Protein AF-A0A401GM51-F1 (afdb_monomer)

Mean predicted aligned error: 14.91 Å

Secondary structure (DSSP, 8-state):
-----GGGS-TT----HHHHHHHHHHHHHHHHHHHHHHHHHHHHHHHHHHHHHHH--SHHHHHHHHHHHHHHHHHHHHHHHHHHHHHHHHHHHHHHH-S----TT-----GGG-S-TTPPPTT--TTT-PPPHHHHS--SS---HHHHHHHHHHHHHHHHHHHHHHHHHHHHHHHHHHHHHHHHHHHHHHHHHHHGGGTS--SSHHHHHHHHHHHHHHHHHHHHHHHHHHHHHTTHHHHHHHHTT----TTS------PPPPP-------------PPPPP-

Structure (mmCIF, N/CA/C/O backbone):
data_AF-A0A401GM51-F1
#
_entry.id   AF-A0A401GM51-F1
#
loop_
_atom_site.group_PDB
_atom_site.id
_atom_site.type_symbol
_atom_site.label_atom_id
_atom_site.label_alt_id
_atom_site.label_comp_id
_atom_site.label_asym_id
_atom_site.label_entity_id
_atom_site.label_seq_id
_atom_site.pdbx_PDB_ins_code
_atom_site.Cartn_x
_atom_site.Cartn_y
_atom_site.Cartn_z
_atom_site.occupancy
_atom_site.B_iso_or_equiv
_atom_site.auth_seq_id
_atom_site.auth_comp_id
_atom_site.auth_asym_id
_atom_site.auth_atom_id
_atom_site.pdbx_PDB_model_num
ATOM 1 N N . MET A 1 1 ? 29.967 -12.105 -36.664 1.00 49.97 1 MET A N 1
ATOM 2 C CA . MET A 1 1 ? 30.351 -10.700 -36.913 1.00 49.97 1 MET A CA 1
ATOM 3 C C . MET A 1 1 ? 29.453 -9.847 -36.032 1.00 49.97 1 MET A C 1
ATOM 5 O O . MET A 1 1 ? 28.243 -9.988 -36.149 1.00 49.97 1 MET A O 1
ATOM 9 N N . VAL A 1 2 ? 30.010 -9.109 -35.068 1.00 64.62 2 VAL A N 1
ATOM 10 C CA . VAL A 1 2 ? 29.215 -8.284 -34.140 1.00 64.62 2 VAL A CA 1
ATOM 11 C C . VAL A 1 2 ? 28.816 -7.007 -34.878 1.00 64.62 2 VAL A C 1
ATOM 13 O O . VAL A 1 2 ? 29.677 -6.323 -35.426 1.00 64.62 2 VAL A O 1
ATOM 16 N N . LEU A 1 3 ? 27.513 -6.745 -34.963 1.00 72.75 3 LEU A N 1
ATOM 17 C CA . LEU A 1 3 ? 26.964 -5.511 -35.521 1.00 72.75 3 LEU A CA 1
ATOM 18 C C . LEU A 1 3 ? 26.940 -4.471 -34.406 1.00 72.75 3 LEU A C 1
ATOM 20 O O . LEU A 1 3 ? 26.150 -4.604 -33.478 1.00 72.75 3 LEU A O 1
ATOM 24 N N . TYR A 1 4 ? 27.812 -3.471 -34.505 1.00 73.94 4 TYR A N 1
ATOM 25 C CA . TYR A 1 4 ? 27.846 -2.365 -33.557 1.00 73.94 4 TYR A CA 1
ATOM 26 C C . TYR A 1 4 ? 26.775 -1.341 -33.917 1.00 73.94 4 T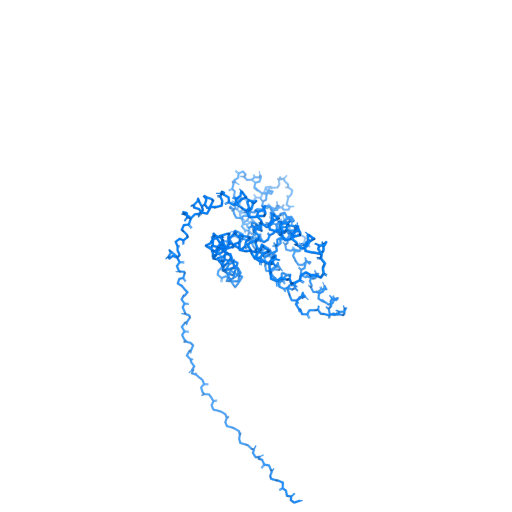YR A C 1
ATOM 28 O O . TYR A 1 4 ? 26.728 -0.840 -35.044 1.00 73.94 4 TYR A O 1
ATOM 36 N N . LEU A 1 5 ? 25.920 -1.034 -32.948 1.00 76.06 5 LEU A N 1
ATOM 37 C CA . LEU A 1 5 ? 25.058 0.144 -33.005 1.00 76.06 5 LEU A CA 1
ATOM 38 C C . LEU A 1 5 ? 25.890 1.387 -32.671 1.00 76.06 5 LEU A C 1
ATOM 40 O O . LEU A 1 5 ? 26.898 1.257 -31.971 1.00 76.06 5 LEU A O 1
ATOM 44 N N . PRO A 1 6 ? 25.508 2.590 -33.136 1.00 72.94 6 PRO A N 1
ATOM 45 C CA . PRO A 1 6 ? 26.312 3.763 -32.849 1.00 72.94 6 PRO A CA 1
ATOM 46 C C . PRO A 1 6 ? 26.548 3.960 -31.344 1.00 72.94 6 PRO A C 1
ATOM 48 O O . PRO A 1 6 ? 27.639 4.388 -30.980 1.00 72.94 6 PRO A O 1
ATOM 51 N N . SER A 1 7 ? 25.595 3.620 -30.456 1.00 72.62 7 SER A N 1
ATOM 52 C CA . SER A 1 7 ? 25.764 3.737 -28.990 1.00 72.62 7 SER A CA 1
ATOM 53 C C . SER A 1 7 ? 26.885 2.875 -28.409 1.00 72.62 7 SER A C 1
ATOM 55 O O . SER A 1 7 ? 27.274 3.047 -27.260 1.00 72.62 7 SER A O 1
ATOM 57 N N . GLU A 1 8 ? 27.330 1.874 -29.162 1.00 77.88 8 GLU A N 1
ATOM 58 C CA . GLU A 1 8 ? 28.373 0.927 -28.769 1.00 77.88 8 GLU A CA 1
ATOM 59 C C . GLU A 1 8 ? 29.742 1.328 -29.339 1.00 77.88 8 GLU A C 1
ATOM 61 O O . GLU A 1 8 ? 30.737 0.642 -29.097 1.00 77.88 8 GLU A O 1
ATOM 66 N N . LEU A 1 9 ? 29.805 2.433 -30.092 1.00 75.12 9 LEU A N 1
ATOM 67 C CA . LEU A 1 9 ? 31.051 2.977 -30.610 1.00 75.12 9 LEU A CA 1
ATOM 68 C C . LEU A 1 9 ? 31.785 3.797 -29.531 1.00 75.12 9 LEU A C 1
ATOM 70 O O . LEU A 1 9 ? 31.149 4.475 -28.721 1.00 75.12 9 LEU A O 1
ATOM 74 N N . PRO A 1 10 ? 33.130 3.786 -29.521 1.00 72.69 10 PRO A N 1
ATOM 75 C CA . PRO A 1 10 ? 33.917 4.612 -28.612 1.00 72.69 10 PRO A CA 1
ATOM 76 C C . PRO A 1 10 ? 33.647 6.110 -28.808 1.00 72.69 10 PRO A C 1
ATOM 78 O O . PRO A 1 10 ? 33.543 6.592 -29.938 1.00 72.69 10 PRO A O 1
ATOM 81 N N . SER A 1 11 ? 33.616 6.863 -27.706 1.00 62.69 11 SER A N 1
ATOM 82 C CA . SER A 1 11 ? 33.448 8.320 -27.694 1.00 62.69 11 SER A CA 1
ATOM 83 C C . SER A 1 11 ? 34.520 9.000 -28.559 1.00 62.69 11 SER A C 1
ATOM 85 O O . SER A 1 11 ? 35.672 9.115 -28.147 1.00 62.69 11 SER A O 1
ATOM 87 N N . GLY A 1 12 ? 34.161 9.422 -29.774 1.00 63.31 12 GLY A N 1
ATOM 88 C CA . GLY A 1 12 ? 35.085 10.067 -30.718 1.00 63.31 12 GLY A CA 1
ATOM 89 C C . GLY A 1 12 ? 34.923 9.646 -32.180 1.00 63.31 12 GLY A C 1
ATOM 90 O O . GLY A 1 12 ? 35.444 10.321 -33.066 1.00 63.31 12 GLY A O 1
ATOM 91 N N . THR A 1 13 ? 34.179 8.577 -32.473 1.00 72.31 13 THR A N 1
ATOM 92 C CA . THR A 1 13 ? 33.827 8.239 -33.860 1.00 72.31 13 THR A CA 1
ATOM 93 C C . THR A 1 13 ? 32.764 9.194 -34.402 1.00 72.31 13 THR A C 1
ATOM 95 O O . THR A 1 13 ? 31.660 9.273 -33.863 1.00 72.31 13 THR A O 1
ATOM 98 N N . LEU A 1 14 ? 33.081 9.896 -35.493 1.00 63.75 14 LEU A N 1
ATOM 99 C CA . LEU A 1 14 ? 32.139 10.759 -36.206 1.00 63.75 14 LEU A CA 1
ATOM 100 C C . LEU A 1 14 ? 31.033 9.899 -36.837 1.00 63.75 14 LEU A C 1
ATOM 102 O O . LEU A 1 14 ? 31.272 9.182 -37.807 1.00 63.75 14 LEU A O 1
ATOM 106 N N . CYS A 1 15 ? 29.826 9.962 -36.278 1.00 72.75 15 CYS A N 1
ATOM 107 C CA . CYS A 1 15 ? 28.638 9.321 -36.836 1.00 72.75 15 CYS A CA 1
ATOM 108 C C . CYS A 1 15 ? 27.729 10.390 -37.460 1.00 72.75 15 CYS A C 1
ATOM 110 O O . CYS A 1 15 ? 27.576 11.462 -36.878 1.00 72.75 15 CYS A O 1
ATOM 112 N N . ASP A 1 16 ? 27.123 10.116 -38.620 1.00 82.62 16 ASP A N 1
ATOM 113 C CA . ASP A 1 16 ? 26.180 11.042 -39.266 1.00 82.62 16 ASP A CA 1
ATOM 114 C C . ASP A 1 16 ? 25.015 11.366 -38.300 1.00 82.62 16 ASP A C 1
ATOM 116 O O . ASP A 1 16 ? 24.344 10.436 -37.831 1.00 82.62 16 ASP A O 1
ATOM 120 N N . PRO A 1 17 ? 24.728 12.653 -38.011 1.00 78.62 17 PRO A N 1
ATOM 121 C CA . PRO A 1 17 ? 23.616 13.072 -37.153 1.00 78.62 17 PRO A CA 1
ATOM 122 C C . PRO A 1 17 ? 22.258 12.445 -37.512 1.00 78.62 17 PRO A C 1
ATOM 124 O O . PRO A 1 17 ? 21.399 12.267 -36.646 1.00 78.62 17 PRO A O 1
ATOM 127 N N . ARG A 1 18 ? 22.032 12.073 -38.780 1.00 81.69 18 ARG A N 1
ATOM 128 C CA . ARG A 1 18 ? 20.794 11.390 -39.197 1.00 81.69 18 ARG A CA 1
ATOM 129 C C . ARG A 1 18 ? 20.688 9.981 -38.622 1.00 81.69 18 ARG A C 1
ATOM 131 O O . ARG A 1 18 ? 19.614 9.595 -38.167 1.00 81.69 18 ARG A O 1
ATOM 138 N N . VAL A 1 19 ? 21.786 9.225 -38.629 1.00 82.62 19 VAL A N 1
ATOM 139 C CA . VAL A 1 19 ? 21.845 7.857 -38.087 1.00 82.62 19 VAL A CA 1
ATOM 140 C C . VAL A 1 19 ? 21.650 7.882 -36.575 1.00 82.62 19 VAL A C 1
ATOM 142 O O . VAL A 1 19 ? 20.912 7.056 -36.045 1.00 82.62 19 VAL A O 1
ATOM 145 N N . GLN A 1 20 ? 22.207 8.891 -35.906 1.00 76.94 20 GLN A N 1
ATOM 146 C CA . GLN A 1 20 ? 22.017 9.108 -34.471 1.00 76.94 20 GLN A CA 1
ATOM 147 C C . GLN A 1 20 ? 20.538 9.328 -34.118 1.00 76.94 20 GLN A C 1
ATOM 149 O O . GLN A 1 20 ? 20.015 8.698 -33.203 1.00 76.94 20 GLN A O 1
ATOM 154 N N . ARG A 1 21 ? 19.817 10.155 -34.889 1.00 79.69 21 ARG A N 1
ATOM 155 C CA . ARG A 1 21 ? 18.368 10.353 -34.698 1.00 79.69 21 ARG A CA 1
ATOM 156 C C . ARG A 1 21 ? 17.567 9.065 -34.902 1.00 79.69 21 ARG A C 1
ATOM 158 O O . ARG A 1 21 ? 16.600 8.832 -34.180 1.00 79.69 21 ARG A O 1
ATOM 165 N N . TYR A 1 22 ? 17.941 8.235 -35.877 1.00 84.75 22 TYR A N 1
ATOM 166 C CA . TYR A 1 22 ? 17.278 6.947 -36.097 1.00 84.75 22 TYR A CA 1
ATOM 167 C C . TYR A 1 22 ? 17.553 5.952 -34.976 1.00 84.75 22 TYR A C 1
ATOM 169 O O . TYR A 1 22 ? 16.620 5.291 -34.525 1.00 84.75 22 TYR A O 1
ATOM 177 N N . GLU A 1 23 ? 18.795 5.869 -34.499 1.00 85.25 23 GLU A N 1
ATOM 178 C CA . GLU A 1 23 ? 19.115 5.036 -33.346 1.00 85.25 23 GLU A CA 1
ATOM 179 C C . GLU A 1 23 ? 18.348 5.504 -32.112 1.00 85.25 23 GLU A C 1
ATOM 181 O O . GLU A 1 23 ? 17.758 4.681 -31.424 1.00 85.25 23 GLU A O 1
ATOM 186 N N . LEU A 1 24 ? 18.292 6.808 -31.852 1.00 82.88 24 LEU A N 1
ATOM 187 C CA . LEU A 1 24 ? 17.569 7.336 -30.703 1.00 82.88 24 LEU A CA 1
ATOM 188 C C . LEU A 1 24 ? 16.090 6.949 -30.750 1.00 82.88 24 LEU A C 1
ATOM 190 O O . LEU A 1 24 ? 15.577 6.391 -29.787 1.00 82.88 24 LEU A O 1
ATOM 194 N N . ARG A 1 25 ? 15.435 7.116 -31.905 1.00 85.50 25 ARG A N 1
ATOM 195 C CA . ARG A 1 25 ? 14.057 6.638 -32.111 1.00 85.50 25 ARG A CA 1
ATOM 196 C C . ARG A 1 25 ? 13.923 5.132 -31.885 1.00 85.50 25 ARG A C 1
ATOM 198 O O . ARG A 1 25 ? 12.948 4.702 -31.274 1.00 85.50 25 ARG A O 1
ATOM 205 N N . LEU A 1 26 ? 14.890 4.339 -32.347 1.00 88.38 26 LEU A N 1
ATOM 206 C CA . LEU A 1 26 ? 14.913 2.893 -32.128 1.00 88.38 26 LEU A CA 1
ATOM 207 C C . LEU A 1 26 ? 15.060 2.550 -30.639 1.00 88.38 26 LEU A C 1
ATOM 209 O O . LEU A 1 26 ? 14.323 1.704 -30.145 1.00 88.38 26 LEU A O 1
ATOM 213 N N . ARG A 1 27 ? 15.979 3.194 -29.910 1.00 87.75 27 ARG A N 1
ATOM 214 C CA . ARG A 1 27 ? 16.191 2.964 -28.472 1.00 87.75 27 ARG A CA 1
ATOM 215 C C . ARG A 1 27 ? 14.984 3.405 -27.653 1.00 87.75 27 ARG A C 1
ATOM 217 O O . ARG A 1 27 ? 14.605 2.701 -26.724 1.00 87.75 27 ARG A O 1
ATOM 224 N N . THR A 1 28 ? 14.350 4.515 -28.023 1.00 86.06 28 THR A N 1
ATOM 225 C CA . THR A 1 28 ? 13.092 4.971 -27.424 1.00 86.06 28 THR A CA 1
ATOM 226 C C . THR A 1 28 ? 11.983 3.939 -27.627 1.00 86.06 28 THR A C 1
ATOM 228 O O . THR A 1 28 ? 11.337 3.558 -26.656 1.00 86.06 28 THR A O 1
ATOM 231 N N . ALA A 1 29 ? 11.808 3.416 -28.845 1.00 87.88 29 ALA A N 1
ATOM 232 C CA . ALA A 1 29 ? 10.849 2.341 -29.107 1.00 87.88 29 ALA A CA 1
ATOM 233 C C . ALA A 1 29 ? 11.177 1.069 -28.302 1.00 87.88 29 ALA A C 1
ATOM 235 O O . ALA A 1 29 ? 10.310 0.538 -27.619 1.00 87.88 29 ALA A O 1
ATOM 236 N N . GLN A 1 30 ? 12.447 0.647 -28.276 1.00 90.00 30 GLN A N 1
ATOM 237 C CA . GLN A 1 30 ? 12.902 -0.492 -27.468 1.00 90.00 30 GLN A CA 1
ATOM 238 C C . GLN A 1 30 ? 12.626 -0.306 -25.971 1.00 90.00 30 GLN A C 1
ATOM 240 O O . GLN A 1 30 ? 12.325 -1.280 -25.285 1.00 90.00 30 GLN A O 1
ATOM 245 N N . ALA A 1 31 ? 12.752 0.919 -25.453 1.00 89.44 31 ALA A N 1
ATOM 246 C CA . ALA A 1 31 ? 12.455 1.229 -24.061 1.00 89.44 31 ALA A CA 1
ATOM 247 C C . ALA A 1 31 ? 10.951 1.109 -23.771 1.00 89.44 31 ALA A C 1
ATOM 249 O O . ALA A 1 31 ? 10.588 0.494 -22.770 1.00 89.44 31 ALA A O 1
ATOM 250 N N . TYR A 1 32 ? 10.089 1.629 -24.651 1.00 86.25 32 TYR A N 1
ATOM 251 C CA . TYR A 1 32 ? 8.637 1.478 -24.517 1.00 86.25 32 TYR A CA 1
ATOM 252 C C . TYR A 1 32 ? 8.199 0.011 -24.614 1.00 86.25 32 TYR A C 1
ATOM 254 O O . TYR A 1 32 ? 7.512 -0.465 -23.712 1.00 86.25 32 TYR A O 1
ATOM 262 N N . ASP A 1 33 ? 8.682 -0.734 -25.612 1.00 89.31 33 ASP A N 1
ATOM 263 C CA . ASP A 1 33 ? 8.382 -2.165 -25.767 1.00 89.31 33 ASP A CA 1
ATOM 264 C C . ASP A 1 33 ? 8.834 -2.974 -24.539 1.00 89.31 33 ASP A C 1
ATOM 266 O O . ASP A 1 33 ? 8.121 -3.856 -24.056 1.00 89.31 33 ASP A O 1
ATOM 270 N N . ALA A 1 34 ? 10.020 -2.666 -23.996 1.00 91.56 34 ALA A N 1
ATOM 271 C CA . ALA A 1 34 ? 10.528 -3.317 -22.791 1.00 91.56 34 ALA A CA 1
ATOM 272 C C . ALA A 1 34 ? 9.676 -2.995 -21.554 1.00 91.56 34 ALA A C 1
ATOM 274 O O . ALA A 1 34 ? 9.456 -3.883 -20.732 1.00 91.56 34 ALA A O 1
ATOM 275 N N . LEU A 1 35 ? 9.184 -1.757 -21.418 1.00 88.69 35 LEU A N 1
ATOM 276 C CA . LEU A 1 35 ? 8.283 -1.374 -20.327 1.00 88.69 35 LEU A CA 1
ATOM 277 C C . LEU A 1 35 ? 6.925 -2.070 -20.435 1.00 88.69 35 LEU A C 1
ATOM 279 O O . LEU A 1 35 ? 6.404 -2.531 -19.421 1.00 88.69 35 LEU A O 1
ATOM 283 N N . ASP A 1 36 ? 6.359 -2.180 -21.632 1.00 86.38 36 ASP A N 1
ATOM 284 C CA . ASP A 1 36 ? 5.076 -2.857 -21.830 1.00 86.38 36 ASP A CA 1
ATOM 285 C C . ASP A 1 36 ? 5.167 -4.354 -21.536 1.00 86.38 36 ASP A C 1
ATOM 287 O O . ASP A 1 36 ? 4.309 -4.911 -20.843 1.00 86.38 36 ASP A O 1
ATOM 291 N N . GLU A 1 37 ? 6.247 -4.999 -21.970 1.00 89.69 37 GLU A N 1
ATOM 292 C CA . GLU A 1 37 ? 6.503 -6.400 -21.654 1.00 89.69 37 GLU A CA 1
ATOM 293 C C . GLU A 1 37 ? 6.762 -6.609 -20.149 1.00 89.69 37 GLU A C 1
ATOM 295 O O . GLU A 1 37 ? 6.232 -7.549 -19.547 1.00 89.69 37 GLU A O 1
ATOM 300 N N . LEU A 1 38 ? 7.492 -5.686 -19.511 1.00 90.94 38 LEU A N 1
ATOM 301 C CA . LEU A 1 38 ? 7.714 -5.681 -18.065 1.00 90.94 38 LEU A CA 1
ATOM 302 C C . LEU A 1 38 ? 6.387 -5.578 -17.298 1.00 90.94 38 LEU A C 1
ATOM 304 O O . LEU A 1 38 ? 6.113 -6.406 -16.426 1.00 90.94 38 LEU A O 1
ATOM 308 N N . ARG A 1 39 ? 5.524 -4.618 -17.656 1.00 87.81 39 ARG A N 1
ATOM 309 C CA . ARG A 1 39 ? 4.175 -4.462 -17.079 1.00 87.81 39 ARG A CA 1
ATOM 310 C C . ARG A 1 39 ? 3.358 -5.740 -17.248 1.00 87.81 39 ARG A C 1
ATOM 312 O O . ARG A 1 39 ? 2.746 -6.219 -16.292 1.00 87.81 39 ARG A O 1
ATOM 319 N N . ARG A 1 40 ? 3.386 -6.340 -18.441 1.00 87.19 40 ARG A N 1
ATOM 320 C CA . ARG A 1 40 ? 2.678 -7.593 -18.734 1.00 87.19 40 ARG A CA 1
ATOM 321 C C . ARG A 1 40 ? 3.151 -8.734 -17.832 1.00 87.19 40 ARG A C 1
ATOM 323 O O . ARG A 1 40 ? 2.323 -9.461 -17.282 1.00 87.19 40 ARG A O 1
ATOM 330 N N . HIS A 1 41 ? 4.459 -8.898 -17.646 1.00 91.50 41 HIS A N 1
ATOM 331 C CA . HIS A 1 41 ? 4.988 -9.936 -16.764 1.00 91.50 41 HIS A CA 1
ATOM 332 C C . HIS A 1 41 ? 4.694 -9.675 -15.286 1.00 91.50 41 HIS A C 1
ATOM 334 O O . HIS A 1 41 ? 4.355 -10.625 -14.579 1.00 91.50 41 HIS A O 1
ATOM 340 N N . LEU A 1 42 ? 4.731 -8.420 -14.832 1.00 90.12 42 LEU A N 1
ATOM 341 C CA . LEU A 1 42 ? 4.351 -8.047 -13.466 1.00 90.12 42 LEU A CA 1
ATOM 342 C C . LEU A 1 42 ? 2.885 -8.392 -13.161 1.00 90.12 42 LEU A C 1
ATOM 344 O O . LEU A 1 42 ? 2.588 -8.911 -12.084 1.00 90.12 42 LEU A O 1
ATOM 348 N N . ARG A 1 43 ? 1.971 -8.203 -14.122 1.00 85.94 43 ARG A N 1
ATOM 349 C CA . ARG A 1 43 ? 0.565 -8.630 -13.984 1.00 85.94 43 ARG A CA 1
ATOM 350 C C . ARG A 1 43 ? 0.422 -10.133 -13.838 1.00 85.94 43 ARG A C 1
ATOM 352 O O . ARG A 1 43 ? -0.231 -10.614 -12.912 1.00 85.94 43 ARG A O 1
ATOM 359 N N . VAL A 1 44 ? 1.054 -10.884 -14.742 1.00 89.56 44 VAL A N 1
ATOM 360 C CA . VAL A 1 44 ? 1.035 -12.352 -14.694 1.00 89.56 44 VAL A CA 1
ATOM 361 C C . VAL A 1 44 ? 1.615 -12.837 -13.368 1.00 89.56 44 VAL A C 1
ATOM 363 O O . VAL A 1 44 ? 1.048 -13.727 -12.743 1.00 89.56 44 VAL A O 1
ATOM 366 N N . HIS A 1 45 ? 2.699 -12.220 -12.900 1.00 90.75 45 HIS A N 1
ATOM 367 C CA . HIS A 1 45 ? 3.304 -12.514 -11.608 1.00 90.75 45 HIS A CA 1
ATOM 368 C C . HIS A 1 45 ? 2.313 -12.290 -10.457 1.00 90.75 45 HIS A C 1
ATOM 370 O O . HIS A 1 45 ? 2.051 -13.220 -9.695 1.00 90.75 45 HIS A O 1
ATOM 376 N N . ALA A 1 46 ? 1.673 -11.119 -10.383 1.00 86.81 46 ALA A N 1
ATOM 377 C CA . ALA A 1 46 ? 0.669 -10.817 -9.361 1.00 86.81 46 ALA A CA 1
ATOM 378 C C . ALA A 1 46 ? -0.517 -11.800 -9.391 1.00 86.81 46 ALA A C 1
ATOM 380 O O . ALA A 1 46 ? -0.970 -12.277 -8.346 1.00 86.81 46 ALA A O 1
ATOM 381 N N . HIS A 1 47 ? -1.000 -12.158 -10.585 1.00 86.31 47 HIS A N 1
ATOM 382 C CA . HIS A 1 47 ? -2.059 -13.154 -10.742 1.00 86.31 47 HIS A CA 1
ATOM 383 C C . HIS A 1 47 ? -1.623 -14.544 -10.254 1.00 86.31 47 HIS A C 1
ATOM 385 O O . HIS A 1 47 ? -2.377 -15.212 -9.546 1.00 86.31 47 HIS A O 1
ATOM 391 N N . LEU A 1 48 ? -0.398 -14.975 -10.571 1.00 90.00 48 LEU A N 1
ATOM 392 C CA . LEU A 1 48 ? 0.140 -16.262 -10.126 1.00 90.00 48 LEU A CA 1
ATOM 393 C C . LEU A 1 48 ? 0.276 -16.346 -8.602 1.00 90.00 48 LEU A C 1
ATOM 395 O O . LEU A 1 48 ? 0.023 -17.413 -8.042 1.00 90.00 48 LEU A O 1
ATOM 399 N N . TYR A 1 49 ? 0.625 -15.250 -7.923 1.00 88.19 49 TYR A N 1
ATOM 400 C CA . TYR A 1 49 ? 0.623 -15.209 -6.457 1.00 88.19 49 TYR A CA 1
ATOM 401 C C . TYR A 1 49 ? -0.786 -15.371 -5.890 1.00 88.19 49 TYR A C 1
ATOM 403 O O . TYR A 1 49 ? -1.003 -16.270 -5.077 1.00 88.19 49 TYR A O 1
ATOM 411 N N . LYS A 1 50 ? -1.766 -14.606 -6.397 1.00 86.69 50 LYS A N 1
ATOM 412 C CA . LYS A 1 50 ? -3.180 -14.748 -5.999 1.00 86.69 50 LYS A CA 1
ATOM 413 C C . LYS A 1 50 ? -3.696 -16.174 -6.234 1.00 86.69 50 LYS A C 1
ATOM 415 O O . LYS A 1 50 ? -4.384 -16.736 -5.383 1.00 86.69 50 LYS A O 1
ATOM 420 N N . PHE A 1 51 ? -3.341 -16.779 -7.368 1.00 88.62 51 PHE A N 1
ATOM 421 C CA . PHE A 1 51 ? -3.702 -18.159 -7.690 1.00 88.62 51 PHE A CA 1
ATOM 422 C C . PHE A 1 51 ? -3.044 -19.161 -6.734 1.00 88.62 51 PHE A C 1
ATOM 424 O O . PHE A 1 51 ? -3.719 -20.050 -6.214 1.00 88.62 51 PHE A O 1
ATOM 431 N N . LYS A 1 52 ? -1.738 -19.012 -6.471 1.00 90.56 52 LYS A N 1
ATOM 432 C CA . LYS A 1 52 ? -1.002 -19.858 -5.525 1.00 90.56 52 LYS A CA 1
ATOM 433 C C . LYS A 1 52 ? -1.646 -19.810 -4.141 1.00 90.56 52 LYS A C 1
ATOM 435 O O . LYS A 1 52 ? -1.894 -20.865 -3.570 1.00 90.56 52 LYS A O 1
ATOM 440 N N . ASP A 1 53 ? -1.926 -18.615 -3.633 1.00 86.56 53 ASP A N 1
ATOM 441 C CA . ASP A 1 53 ? -2.454 -18.422 -2.279 1.00 86.56 53 ASP A CA 1
ATOM 442 C C . ASP A 1 53 ? -3.863 -18.994 -2.108 1.00 86.56 53 ASP A C 1
ATOM 444 O O . ASP A 1 53 ? -4.185 -19.519 -1.046 1.00 86.56 53 ASP A O 1
ATOM 448 N N . ARG A 1 54 ? -4.697 -18.934 -3.153 1.00 89.25 54 ARG A N 1
ATOM 449 C CA . ARG A 1 54 ? -6.077 -19.430 -3.095 1.00 89.25 54 ARG A CA 1
ATOM 450 C C . ARG A 1 54 ? -6.210 -20.923 -3.395 1.00 89.25 54 ARG A C 1
ATOM 452 O O . ARG A 1 54 ? -7.068 -21.576 -2.810 1.00 89.25 54 ARG A O 1
ATOM 459 N N . PHE A 1 55 ? -5.433 -21.458 -4.337 1.00 89.12 55 PHE A N 1
ATOM 460 C CA . PHE A 1 55 ? -5.710 -22.775 -4.924 1.00 89.12 55 PHE A CA 1
ATOM 461 C C . PHE A 1 55 ? -4.605 -23.813 -4.719 1.00 89.12 55 PHE A C 1
ATOM 463 O O . PHE A 1 55 ? -4.876 -25.013 -4.808 1.00 89.12 55 PHE A O 1
ATOM 470 N N . VAL A 1 56 ? -3.362 -23.411 -4.445 1.00 85.12 56 VAL A N 1
ATOM 471 C CA . VAL A 1 56 ? -2.237 -24.354 -4.393 1.00 85.12 56 VAL A CA 1
ATOM 472 C C . VAL A 1 56 ? -2.033 -24.879 -2.977 1.00 85.12 56 VAL A C 1
ATOM 474 O O . VAL A 1 56 ? -1.554 -24.176 -2.094 1.00 85.12 56 VAL A O 1
ATOM 477 N N . HIS A 1 57 ? -2.323 -26.167 -2.797 1.00 89.06 57 HIS A N 1
ATOM 478 C CA . HIS A 1 57 ? -2.193 -26.875 -1.526 1.00 89.06 57 HIS A CA 1
ATOM 479 C C . HIS A 1 57 ? -1.258 -28.084 -1.682 1.00 89.06 57 HIS A C 1
ATOM 481 O O . HIS A 1 57 ? -1.232 -28.742 -2.725 1.00 89.06 57 HIS A O 1
ATOM 487 N N . GLY A 1 58 ? -0.490 -28.401 -0.637 1.00 89.50 58 GLY A N 1
ATOM 488 C CA . GLY A 1 58 ? 0.419 -29.550 -0.618 1.00 89.50 58 GLY A CA 1
ATOM 489 C C . GLY A 1 58 ? 1.750 -29.347 -1.363 1.00 89.50 58 GLY A C 1
ATOM 490 O O . GLY A 1 58 ? 1.902 -28.519 -2.263 1.00 89.50 58 GLY A O 1
ATOM 491 N N . GLN A 1 59 ? 2.750 -30.148 -0.984 1.00 87.44 59 GLN A N 1
ATOM 492 C CA . GLN A 1 59 ? 4.160 -29.914 -1.327 1.00 87.44 59 GLN A CA 1
ATOM 493 C C . GLN A 1 59 ? 4.472 -29.986 -2.835 1.00 87.44 59 GLN A C 1
ATOM 495 O O . GLN A 1 59 ? 5.233 -29.175 -3.371 1.00 87.44 59 GLN A O 1
ATOM 500 N N . ARG A 1 60 ? 3.875 -30.943 -3.556 1.00 89.44 60 ARG A N 1
ATOM 501 C CA . ARG A 1 60 ? 4.123 -31.144 -4.998 1.00 89.44 60 ARG A CA 1
ATOM 502 C C . ARG A 1 60 ? 3.552 -30.015 -5.858 1.00 89.44 60 ARG A C 1
ATOM 504 O O . ARG A 1 60 ? 4.171 -29.611 -6.840 1.00 89.44 60 ARG A O 1
ATOM 511 N N . TYR A 1 61 ? 2.373 -29.507 -5.514 1.00 87.94 61 TYR A N 1
ATOM 512 C CA . TYR A 1 61 ? 1.772 -28.394 -6.245 1.00 87.94 61 TYR A CA 1
ATOM 513 C C . TYR A 1 61 ? 2.469 -27.077 -5.899 1.00 87.94 61 TYR A C 1
ATOM 515 O O . TYR A 1 61 ? 2.717 -26.276 -6.798 1.00 87.94 61 TYR A O 1
ATOM 523 N N . LEU A 1 62 ? 2.892 -26.902 -4.641 1.00 89.44 62 LEU A N 1
ATOM 524 C CA . LEU A 1 62 ? 3.658 -25.734 -4.208 1.00 89.44 62 LEU A CA 1
ATOM 525 C C . LEU A 1 62 ? 4.993 -25.609 -4.949 1.00 89.44 62 LEU A C 1
ATOM 527 O O . LEU A 1 62 ? 5.335 -24.530 -5.425 1.00 89.44 62 LEU A O 1
ATOM 531 N N . THR A 1 63 ? 5.738 -26.707 -5.085 1.00 90.94 63 THR A N 1
ATOM 532 C CA . THR A 1 63 ? 7.004 -26.718 -5.839 1.00 90.94 63 THR A CA 1
ATOM 533 C C . THR A 1 63 ? 6.786 -26.363 -7.308 1.00 90.94 63 THR A C 1
ATOM 535 O O . THR A 1 63 ? 7.477 -25.491 -7.828 1.00 90.94 63 THR A O 1
ATOM 538 N N . ARG A 1 64 ? 5.768 -26.936 -7.963 1.00 91.19 64 ARG A N 1
ATOM 539 C CA . ARG A 1 64 ? 5.406 -26.574 -9.346 1.00 91.19 64 ARG A CA 1
ATOM 540 C C . ARG A 1 64 ? 5.020 -25.101 -9.480 1.00 91.19 64 ARG A C 1
ATOM 542 O O . ARG A 1 64 ? 5.564 -24.417 -10.344 1.00 91.19 64 ARG A O 1
ATOM 549 N N . ALA A 1 65 ? 4.153 -24.592 -8.609 1.00 90.88 65 ALA A N 1
ATOM 550 C CA . ALA A 1 65 ? 3.753 -23.186 -8.619 1.00 90.88 65 ALA A CA 1
ATOM 551 C C . ALA A 1 65 ? 4.963 -22.254 -8.445 1.00 90.88 65 ALA A C 1
ATOM 553 O O . ALA A 1 65 ? 5.136 -21.323 -9.227 1.00 90.88 65 ALA A O 1
ATOM 554 N N . LYS A 1 66 ? 5.863 -22.563 -7.501 1.00 91.44 66 LYS A N 1
ATOM 555 C CA . LYS A 1 66 ? 7.116 -21.818 -7.302 1.00 91.44 66 LYS A CA 1
ATOM 556 C C . LYS A 1 66 ? 7.999 -21.816 -8.551 1.00 91.44 66 LYS A C 1
ATOM 558 O O . LYS A 1 66 ? 8.528 -20.768 -8.897 1.00 91.44 66 LYS A O 1
ATOM 563 N N . THR A 1 67 ? 8.126 -22.941 -9.262 1.00 95.44 67 THR A N 1
ATOM 564 C CA . THR A 1 67 ? 8.911 -22.971 -10.512 1.00 95.44 67 THR A CA 1
ATOM 565 C C . THR A 1 67 ? 8.306 -22.109 -11.619 1.00 95.44 67 THR A C 1
ATOM 567 O O . THR A 1 67 ? 9.046 -21.486 -12.373 1.00 95.44 67 THR A O 1
ATOM 570 N N . VAL A 1 68 ? 6.974 -22.041 -11.722 1.00 94.75 68 VAL A N 1
ATOM 571 C CA . VAL A 1 68 ? 6.301 -21.176 -12.704 1.00 94.75 68 VAL A CA 1
ATOM 572 C C . VAL A 1 68 ? 6.508 -19.705 -12.349 1.00 94.75 68 VAL A C 1
ATOM 574 O O . VAL A 1 68 ? 6.858 -18.921 -13.226 1.00 94.75 68 VAL A O 1
ATOM 577 N N . ILE A 1 69 ? 6.363 -19.349 -11.071 1.00 94.12 69 ILE A N 1
ATOM 578 C CA . ILE A 1 69 ? 6.616 -17.989 -10.577 1.00 94.12 69 ILE A CA 1
ATOM 579 C C . ILE A 1 69 ? 8.069 -17.579 -10.844 1.00 94.12 69 ILE A C 1
ATOM 581 O O . ILE A 1 69 ? 8.296 -16.513 -11.404 1.00 94.12 69 ILE A O 1
ATOM 585 N N . ALA A 1 70 ? 9.039 -18.449 -10.540 1.00 95.38 70 ALA A N 1
ATOM 586 C CA . ALA A 1 70 ? 10.456 -18.185 -10.794 1.00 95.38 70 ALA A CA 1
ATOM 587 C C . ALA A 1 70 ? 10.736 -17.899 -12.279 1.00 95.38 70 ALA A C 1
ATOM 589 O O . ALA A 1 70 ? 11.398 -16.921 -12.599 1.00 95.38 70 ALA A O 1
ATOM 590 N N . ARG A 1 71 ? 10.139 -18.667 -13.201 1.00 96.38 71 ARG A N 1
ATOM 591 C CA . ARG A 1 71 ? 10.276 -18.409 -14.646 1.00 96.38 71 ARG A CA 1
ATOM 592 C C . ARG A 1 71 ? 9.725 -17.049 -15.065 1.00 96.38 71 ARG A C 1
ATOM 594 O O . ARG A 1 71 ? 10.249 -16.448 -15.996 1.00 96.38 71 ARG A O 1
ATOM 601 N N . VAL A 1 72 ?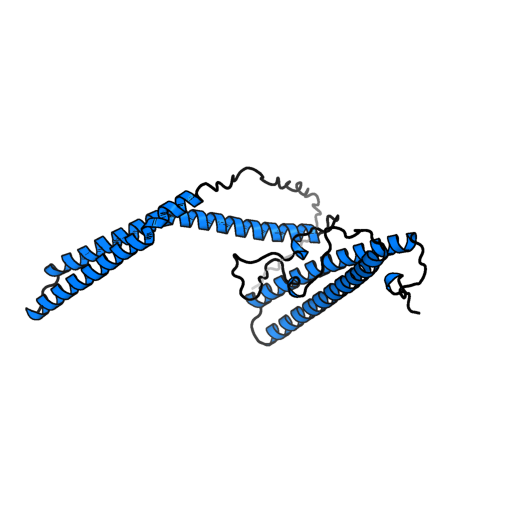 8.638 -16.589 -14.446 1.00 95.00 72 VAL A N 1
ATOM 602 C CA . VAL A 1 72 ? 8.097 -15.249 -14.721 1.00 95.00 72 VAL A CA 1
ATOM 603 C C . VAL A 1 72 ? 9.014 -14.180 -14.133 1.00 95.00 72 VAL A C 1
ATOM 605 O O . VAL A 1 72 ? 9.277 -13.193 -14.811 1.00 95.00 72 VAL A O 1
ATOM 608 N N . GLN A 1 73 ? 9.572 -14.405 -12.943 1.00 94.62 73 GLN A N 1
ATOM 609 C CA . GLN A 1 73 ? 10.566 -13.511 -12.349 1.00 94.62 73 GLN A CA 1
ATOM 610 C C . GLN A 1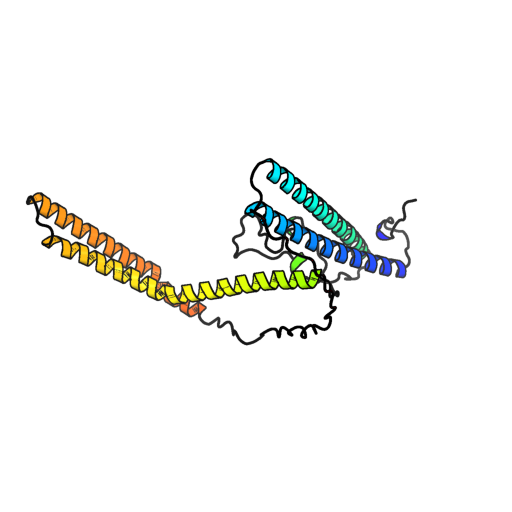 73 ? 11.820 -13.373 -13.225 1.00 94.62 73 GLN A C 1
ATOM 612 O O . GLN A 1 73 ? 12.313 -12.266 -13.420 1.00 94.62 73 GLN A O 1
ATOM 617 N N . ASP A 1 74 ? 12.302 -14.463 -13.821 1.00 96.25 74 ASP A N 1
ATOM 618 C CA . ASP A 1 74 ? 13.440 -14.416 -14.746 1.00 96.25 74 ASP A CA 1
ATOM 619 C C . ASP A 1 74 ? 13.139 -13.548 -15.977 1.00 96.25 74 ASP A C 1
ATOM 621 O O . ASP A 1 74 ? 14.002 -12.802 -16.443 1.00 96.25 74 ASP A O 1
ATOM 625 N N . LYS A 1 75 ? 11.899 -13.595 -16.484 1.00 95.94 75 LYS A N 1
ATOM 626 C CA . LYS A 1 75 ? 11.460 -12.724 -17.582 1.00 95.94 75 LYS A CA 1
ATOM 627 C C . LYS A 1 75 ? 11.380 -11.260 -17.157 1.00 95.94 75 LYS A C 1
ATOM 629 O O . LYS A 1 75 ? 11.896 -10.417 -17.879 1.00 95.94 75 LYS A O 1
ATOM 634 N N . ILE A 1 76 ? 10.834 -10.976 -15.971 1.00 94.88 76 ILE A N 1
ATOM 635 C CA . ILE A 1 76 ? 10.827 -9.628 -15.375 1.00 94.88 76 ILE A CA 1
ATOM 636 C C . ILE A 1 76 ? 12.252 -9.068 -15.325 1.00 94.88 76 ILE A C 1
ATOM 638 O O . ILE A 1 76 ? 12.500 -7.959 -15.792 1.00 94.88 76 ILE A O 1
ATOM 642 N N . ASN A 1 77 ? 13.206 -9.860 -14.830 1.00 94.88 77 ASN A N 1
ATOM 643 C CA . ASN A 1 77 ? 14.611 -9.463 -14.750 1.00 94.88 77 ASN A CA 1
ATOM 644 C C . ASN A 1 77 ? 15.212 -9.213 -16.145 1.00 94.88 77 ASN A C 1
ATOM 646 O O . ASN A 1 77 ? 15.956 -8.251 -16.341 1.00 94.88 77 ASN A O 1
ATOM 650 N N . ALA A 1 78 ? 14.881 -10.055 -17.129 1.00 95.06 78 ALA A N 1
ATOM 651 C CA . ALA A 1 78 ? 15.348 -9.900 -18.505 1.00 95.06 78 ALA A CA 1
ATOM 652 C C . ALA A 1 78 ? 14.786 -8.640 -19.187 1.00 95.06 78 ALA A C 1
ATOM 654 O O . ALA A 1 78 ? 15.519 -7.961 -19.913 1.00 95.06 78 ALA A O 1
ATOM 655 N N . ASP A 1 79 ? 13.517 -8.306 -18.947 1.00 94.31 79 ASP A N 1
ATOM 656 C CA . ASP A 1 79 ? 12.880 -7.102 -19.484 1.00 94.31 79 ASP A CA 1
ATOM 657 C C . ASP A 1 79 ? 13.393 -5.836 -18.798 1.00 94.31 79 ASP A C 1
ATOM 659 O O . ASP A 1 79 ? 13.726 -4.869 -19.483 1.00 94.31 79 ASP A O 1
ATOM 663 N N . ALA A 1 80 ? 13.591 -5.869 -17.476 1.00 94.12 80 ALA A N 1
ATOM 664 C CA . ALA A 1 80 ? 14.250 -4.788 -16.745 1.00 94.12 80 ALA A CA 1
ATOM 665 C C . ALA A 1 80 ? 15.671 -4.532 -17.281 1.00 94.12 80 ALA A C 1
ATOM 667 O O . ALA A 1 80 ? 16.034 -3.393 -17.572 1.00 94.12 80 ALA A O 1
ATOM 668 N N . ALA A 1 81 ? 16.453 -5.589 -17.526 1.00 93.62 81 ALA A N 1
ATOM 669 C CA . ALA A 1 81 ? 17.782 -5.468 -18.126 1.00 93.62 81 ALA A CA 1
ATOM 670 C C . ALA A 1 81 ? 17.740 -4.955 -19.578 1.00 93.62 81 ALA A C 1
ATOM 672 O O . ALA A 1 81 ? 18.664 -4.278 -20.035 1.00 93.62 81 ALA A O 1
ATOM 673 N N . ARG A 1 82 ? 16.690 -5.277 -20.345 1.00 92.75 82 ARG A N 1
ATOM 674 C CA . ARG A 1 82 ? 16.473 -4.723 -21.692 1.00 92.75 82 ARG A CA 1
ATOM 675 C C . ARG A 1 82 ? 16.186 -3.224 -21.621 1.00 92.75 82 ARG A C 1
ATOM 677 O O . ARG A 1 82 ? 16.812 -2.470 -22.365 1.00 92.75 82 ARG A O 1
ATOM 684 N N . TYR A 1 83 ? 15.328 -2.807 -20.692 1.00 93.12 83 TYR A N 1
ATOM 685 C CA . TYR A 1 83 ? 15.035 -1.402 -20.437 1.00 93.12 83 TYR A CA 1
ATOM 686 C C . TYR A 1 83 ? 16.287 -0.632 -20.008 1.00 93.12 83 TYR A C 1
ATOM 688 O O . TYR A 1 83 ? 16.611 0.386 -20.612 1.00 93.12 83 TYR A O 1
ATOM 696 N N . HIS A 1 84 ? 17.047 -1.144 -19.033 1.00 91.75 84 HIS A N 1
ATOM 697 C CA . HIS A 1 84 ? 18.283 -0.505 -18.567 1.00 91.75 84 HIS A CA 1
ATOM 698 C C . HIS A 1 84 ? 19.300 -0.311 -19.689 1.00 91.75 84 HIS A C 1
ATOM 700 O O . HIS A 1 84 ? 19.881 0.765 -19.778 1.00 91.75 84 HIS A O 1
ATOM 706 N N . ARG A 1 85 ? 19.475 -1.298 -20.580 1.00 90.25 85 ARG A N 1
ATOM 707 C CA . ARG A 1 85 ? 20.367 -1.173 -21.747 1.00 90.25 85 ARG A CA 1
ATOM 708 C C . ARG A 1 85 ? 19.899 -0.109 -22.740 1.00 90.25 85 ARG A C 1
ATOM 710 O O . ARG A 1 85 ? 20.721 0.641 -23.263 1.00 90.25 85 ARG A O 1
ATOM 717 N N . ALA A 1 86 ? 18.597 -0.040 -23.013 1.00 90.38 86 ALA A N 1
ATOM 718 C CA . ALA A 1 86 ? 18.042 0.994 -23.883 1.00 90.38 86 ALA A CA 1
ATOM 719 C C . ALA A 1 86 ? 18.192 2.386 -23.245 1.00 90.38 86 ALA A C 1
ATOM 721 O O . ALA A 1 86 ? 18.668 3.315 -23.893 1.00 90.38 86 ALA A O 1
ATOM 722 N N . TYR A 1 87 ? 17.876 2.508 -21.955 1.00 88.44 87 TYR A N 1
ATOM 723 C CA . TYR A 1 87 ? 17.963 3.750 -21.190 1.00 88.44 87 TYR A CA 1
ATOM 724 C C . TYR A 1 87 ? 19.407 4.247 -21.027 1.00 88.44 87 TYR A C 1
ATOM 726 O O . TYR A 1 87 ? 19.666 5.439 -21.174 1.00 88.44 87 TYR A O 1
ATOM 734 N N . SER A 1 88 ? 20.377 3.354 -20.796 1.00 88.12 88 SER A N 1
ATOM 735 C CA . SER A 1 88 ? 21.793 3.733 -20.725 1.00 88.12 88 SER A CA 1
ATOM 736 C C . SER A 1 88 ? 22.310 4.266 -22.059 1.00 88.12 88 SER A C 1
ATOM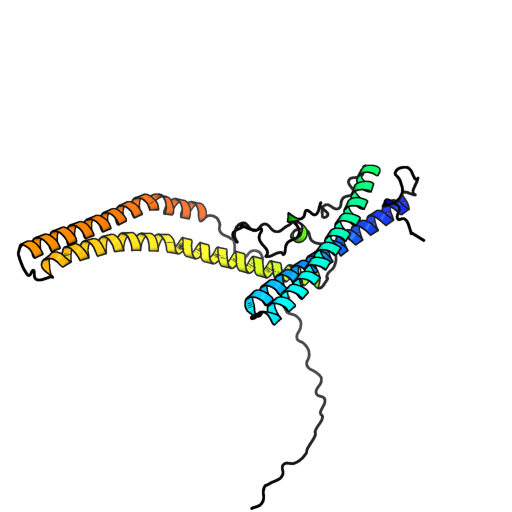 738 O O . SER A 1 88 ? 23.037 5.255 -22.063 1.00 88.12 88 SER A O 1
ATOM 740 N N . ALA A 1 89 ? 21.899 3.655 -23.179 1.00 86.56 89 ALA A N 1
ATOM 741 C CA . ALA A 1 89 ? 22.244 4.130 -24.518 1.00 86.56 89 ALA A CA 1
ATOM 742 C C . ALA A 1 89 ? 21.622 5.507 -24.805 1.00 86.56 89 ALA A C 1
ATOM 744 O O . ALA A 1 89 ? 22.284 6.392 -25.338 1.00 86.56 89 ALA A O 1
ATOM 745 N N . ILE A 1 90 ? 20.365 5.719 -24.409 1.00 84.31 90 ILE A N 1
ATOM 746 C CA . ILE A 1 90 ? 19.698 7.023 -24.529 1.00 84.31 90 ILE A CA 1
ATOM 747 C C . ILE A 1 90 ? 20.450 8.091 -23.716 1.00 84.31 90 ILE A C 1
ATOM 749 O O . ILE A 1 90 ? 20.744 9.165 -24.241 1.00 84.31 90 ILE A O 1
ATOM 753 N N . ASN A 1 91 ? 20.832 7.787 -22.472 1.00 81.44 91 ASN A N 1
ATOM 754 C CA . ASN A 1 91 ? 21.552 8.728 -21.609 1.00 81.44 91 ASN A CA 1
ATOM 755 C C . ASN A 1 91 ? 22.956 9.063 -22.116 1.00 81.44 91 ASN A C 1
ATOM 757 O O . ASN A 1 91 ? 23.347 10.227 -22.064 1.00 81.44 91 ASN A O 1
ATOM 761 N N . SER A 1 92 ? 23.710 8.082 -22.627 1.00 80.44 92 SER A N 1
ATOM 762 C CA . SER A 1 92 ? 25.032 8.345 -23.212 1.00 80.44 92 SER A CA 1
ATOM 763 C C . SER A 1 92 ? 24.961 9.272 -24.424 1.00 80.44 92 SER A C 1
ATOM 765 O O . SER A 1 92 ? 25.912 9.993 -24.702 1.00 80.44 92 SER A O 1
ATOM 767 N N . TRP A 1 93 ? 23.835 9.271 -25.142 1.00 75.31 93 TRP A N 1
ATOM 768 C CA . TRP A 1 93 ? 23.618 10.156 -26.283 1.00 75.31 93 TRP A CA 1
ATOM 769 C C . TRP A 1 93 ? 23.096 11.533 -25.892 1.00 75.31 93 TRP A C 1
ATOM 771 O O . TRP A 1 93 ? 23.515 12.532 -26.477 1.00 75.31 93 TRP A O 1
ATOM 781 N N . ALA A 1 94 ? 22.234 11.608 -24.879 1.00 70.56 94 ALA A N 1
ATOM 782 C CA . ALA A 1 94 ? 21.741 12.875 -24.347 1.00 70.56 94 ALA A CA 1
ATOM 783 C C . ALA A 1 94 ? 22.885 13.774 -23.848 1.00 70.56 94 ALA A C 1
ATOM 785 O O . ALA A 1 94 ? 22.865 14.985 -24.069 1.00 70.56 94 ALA A O 1
ATOM 786 N N . THR A 1 95 ? 23.919 13.189 -23.232 1.00 68.12 95 THR A N 1
ATOM 787 C CA . THR A 1 95 ? 25.106 13.941 -22.795 1.00 68.12 95 THR A CA 1
ATOM 788 C C . THR A 1 95 ? 25.944 14.471 -23.960 1.00 68.12 95 THR A C 1
ATOM 790 O O . THR A 1 95 ? 26.540 15.536 -23.821 1.00 68.12 95 THR A O 1
ATOM 793 N N . LEU A 1 96 ? 25.968 13.775 -25.102 1.00 65.19 96 LEU A N 1
ATOM 794 C CA . LEU A 1 96 ? 26.743 14.156 -26.290 1.00 65.19 96 LEU A CA 1
ATOM 795 C C . LEU A 1 96 ? 26.049 15.206 -27.167 1.00 65.19 96 LEU A C 1
ATOM 797 O O . LEU A 1 96 ? 26.727 15.996 -27.818 1.00 65.19 96 LEU A O 1
ATOM 801 N N . LEU A 1 97 ? 24.714 15.213 -27.201 1.00 64.38 97 LEU A N 1
ATOM 802 C CA . LEU A 1 97 ? 23.936 16.077 -28.095 1.00 64.38 97 LEU A CA 1
ATOM 803 C C . LEU A 1 97 ? 23.495 17.406 -27.459 1.00 64.38 97 LEU A C 1
ATOM 805 O O . LEU A 1 97 ? 23.022 18.274 -28.185 1.00 64.38 97 LEU A O 1
ATOM 809 N N . HIS A 1 98 ? 23.649 17.585 -26.136 1.00 57.75 98 HIS A N 1
ATOM 810 C CA . HIS A 1 98 ? 23.214 18.782 -25.384 1.00 57.75 98 HIS A CA 1
ATOM 811 C C . HIS A 1 98 ? 21.772 19.243 -25.692 1.00 57.75 98 HIS A C 1
ATOM 813 O O . HIS A 1 98 ? 21.419 20.405 -25.496 1.00 57.75 98 HIS A O 1
ATOM 819 N N . GLU A 1 99 ? 20.922 18.327 -26.147 1.00 59.16 99 GLU A N 1
ATOM 820 C CA . GLU A 1 99 ? 19.516 18.565 -26.442 1.00 59.16 99 GLU A CA 1
ATOM 821 C C . GLU A 1 99 ? 18.694 17.820 -25.378 1.00 59.16 99 GLU A C 1
ATOM 823 O O . GLU A 1 99 ? 18.955 16.632 -25.145 1.00 59.16 99 GLU A O 1
ATOM 828 N N . PRO A 1 100 ? 17.726 18.465 -24.69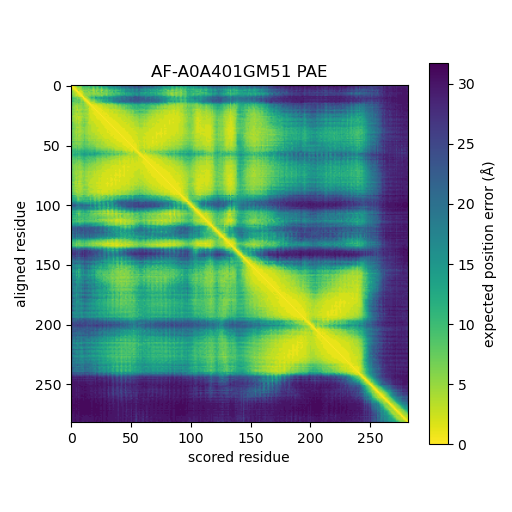5 1.00 52.81 100 PRO A N 1
ATOM 829 C CA . PRO A 1 100 ? 16.848 17.798 -23.738 1.00 52.81 100 PRO A CA 1
ATOM 830 C C . PRO A 1 100 ? 15.828 16.949 -24.505 1.00 52.81 100 PRO A C 1
ATOM 832 O O . PRO A 1 100 ? 14.639 17.240 -24.539 1.00 52.81 100 PRO A O 1
ATOM 835 N N . LEU A 1 101 ? 16.307 15.902 -25.174 1.00 53.38 101 LEU A N 1
ATOM 836 C CA . LEU A 1 101 ? 15.501 15.018 -26.006 1.00 53.38 101 LEU A CA 1
ATOM 837 C C . LEU A 1 101 ? 15.006 13.805 -25.217 1.00 53.38 101 LEU A C 1
ATOM 839 O O . LEU A 1 101 ? 14.889 12.710 -25.761 1.00 53.38 101 LEU A O 1
ATOM 843 N N . MET A 1 102 ? 14.780 13.960 -23.914 1.00 61.06 102 MET A N 1
ATOM 844 C CA . MET A 1 102 ? 14.110 12.916 -23.151 1.00 61.06 102 MET A CA 1
ATOM 845 C C . MET A 1 102 ? 12.612 13.096 -23.367 1.00 61.06 102 MET A C 1
ATOM 847 O O . MET A 1 102 ? 12.085 14.160 -23.037 1.00 61.06 102 MET A O 1
ATOM 851 N N . PRO A 1 103 ? 11.890 12.091 -23.892 1.00 61.50 103 PRO A N 1
ATOM 852 C CA . PRO A 1 103 ? 10.451 12.060 -23.710 1.00 61.50 103 PRO A CA 1
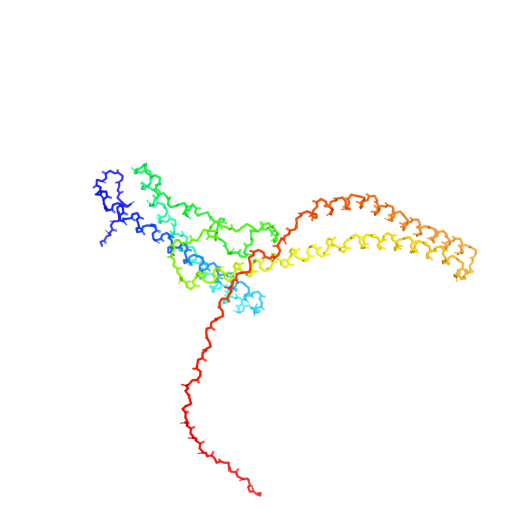ATOM 853 C C . PRO A 1 103 ? 10.195 12.171 -22.206 1.00 61.50 103 PRO A C 1
ATOM 855 O O . PRO A 1 103 ? 10.792 11.413 -21.437 1.00 61.50 103 PRO A O 1
ATOM 858 N N . ASN A 1 104 ? 9.324 13.093 -21.785 1.00 62.03 104 ASN A N 1
ATOM 859 C CA . ASN A 1 104 ? 8.973 13.303 -20.372 1.00 62.03 104 ASN A CA 1
ATOM 860 C C . ASN A 1 104 ? 8.508 12.012 -19.668 1.00 62.03 104 ASN A C 1
ATOM 862 O O . ASN A 1 104 ? 8.410 11.980 -18.441 1.00 62.03 104 ASN A O 1
ATOM 866 N N . ASP A 1 105 ? 8.265 10.947 -20.436 1.00 69.31 105 ASP A N 1
ATOM 867 C CA . ASP A 1 105 ? 7.696 9.690 -19.994 1.00 69.31 105 ASP A CA 1
ATOM 868 C C . ASP A 1 105 ? 8.702 8.604 -19.597 1.00 69.31 105 ASP A C 1
ATOM 870 O O . ASP A 1 105 ? 8.341 7.711 -18.832 1.00 69.31 105 ASP A O 1
ATOM 874 N N . LEU A 1 106 ? 9.972 8.688 -19.998 1.00 78.44 106 LEU A N 1
ATOM 875 C CA . LEU A 1 106 ? 10.986 7.692 -19.620 1.00 78.44 106 LEU A CA 1
ATOM 876 C C . LEU A 1 106 ? 11.781 8.162 -18.391 1.00 78.44 106 LEU A C 1
ATOM 878 O O . LEU A 1 106 ? 12.118 9.338 -18.269 1.00 78.44 106 LEU A O 1
ATOM 882 N N . GLY A 1 107 ? 12.048 7.257 -17.449 1.00 81.44 107 GLY A N 1
ATOM 883 C CA . GLY A 1 107 ? 12.755 7.555 -16.198 1.00 81.44 107 GLY A CA 1
ATOM 884 C C . GLY A 1 107 ? 13.727 6.447 -15.785 1.00 81.44 107 GLY A C 1
ATOM 885 O O . GLY A 1 107 ? 13.686 5.346 -16.341 1.00 81.44 107 GLY A O 1
ATOM 886 N N . PRO A 1 108 ? 14.627 6.700 -14.821 1.00 85.56 108 PRO A N 1
ATOM 887 C CA . PRO A 1 108 ? 15.496 5.655 -14.298 1.00 85.56 108 PRO A CA 1
ATOM 888 C C . PRO A 1 108 ? 14.644 4.591 -13.596 1.00 85.56 108 PRO A C 1
ATOM 890 O O . PRO A 1 108 ? 13.861 4.910 -12.709 1.00 85.56 108 PRO A O 1
ATOM 893 N N . LEU A 1 109 ? 14.793 3.329 -14.002 1.00 87.62 109 LEU A N 1
ATOM 894 C CA . LEU A 1 109 ? 14.083 2.209 -13.385 1.00 87.62 109 LEU A CA 1
ATOM 895 C C . LEU A 1 109 ? 14.892 1.706 -12.188 1.00 87.62 109 LEU A C 1
ATOM 897 O O . LEU A 1 109 ? 15.921 1.051 -12.381 1.00 87.62 109 LEU A O 1
ATOM 901 N N . GLN A 1 110 ? 14.449 2.013 -10.972 1.00 85.31 110 GLN A N 1
ATOM 902 C CA . GLN A 1 110 ? 15.046 1.461 -9.758 1.00 85.31 110 GLN A CA 1
ATOM 903 C C . GLN A 1 110 ? 14.446 0.088 -9.444 1.00 85.31 110 GLN A C 1
ATOM 905 O O . GLN A 1 110 ? 13.350 -0.235 -9.893 1.00 85.31 110 GLN A O 1
ATOM 910 N N . GLY A 1 111 ? 15.153 -0.736 -8.662 1.00 80.88 111 GLY A N 1
ATOM 911 C CA . GLY A 1 111 ? 14.614 -2.028 -8.213 1.00 80.88 111 GLY A CA 1
ATOM 912 C C . GLY A 1 111 ? 13.321 -1.870 -7.407 1.00 80.88 111 GLY A C 1
ATOM 913 O O . GLY A 1 111 ? 12.436 -2.713 -7.493 1.00 80.88 111 GLY A O 1
ATOM 914 N N . GLU A 1 112 ? 13.194 -0.742 -6.707 1.00 81.69 112 GLU A N 1
ATOM 915 C CA . GLU A 1 112 ? 11.990 -0.331 -5.991 1.00 81.69 112 GLU A CA 1
ATOM 916 C C . GLU A 1 112 ? 10.806 -0.041 -6.915 1.00 81.69 112 GLU A C 1
ATOM 918 O O . GLU A 1 112 ? 9.677 -0.178 -6.490 1.00 81.69 112 GLU A O 1
ATOM 923 N N . ASP A 1 113 ? 11.009 0.305 -8.185 1.00 81.44 113 ASP A N 1
ATOM 924 C CA . ASP A 1 113 ? 9.887 0.574 -9.091 1.00 81.44 113 ASP A CA 1
ATOM 925 C C . ASP A 1 113 ? 9.284 -0.712 -9.687 1.00 81.44 113 ASP A C 1
ATOM 927 O O . ASP A 1 113 ? 8.182 -0.686 -10.249 1.00 81.44 113 ASP A O 1
ATOM 931 N N . VAL A 1 114 ? 10.006 -1.839 -9.603 1.00 84.50 114 VAL A N 1
ATOM 932 C CA . VAL A 1 114 ? 9.666 -3.116 -10.255 1.00 84.50 114 VAL A CA 1
ATOM 933 C C . VAL A 1 114 ? 8.747 -3.943 -9.357 1.00 84.50 114 VAL A C 1
ATOM 935 O O . VAL A 1 114 ? 9.116 -4.991 -8.831 1.00 84.50 114 VAL A O 1
ATOM 938 N N . HIS A 1 115 ? 7.514 -3.478 -9.204 1.00 82.31 115 HIS A N 1
ATOM 939 C CA . HIS A 1 115 ? 6.458 -4.212 -8.514 1.00 82.31 115 HIS A CA 1
ATOM 940 C C . HIS A 1 115 ? 5.123 -4.114 -9.255 1.00 82.31 115 HIS A C 1
ATOM 942 O O . HIS A 1 115 ? 4.906 -3.255 -10.116 1.00 82.31 115 HIS A O 1
ATOM 948 N N . GLY A 1 116 ? 4.218 -5.045 -8.948 1.00 77.00 116 GLY A N 1
ATOM 949 C CA . GLY A 1 116 ? 2.872 -5.052 -9.516 1.00 77.00 116 GLY A CA 1
ATOM 950 C C . GLY A 1 116 ? 2.059 -3.825 -9.091 1.00 77.00 116 GLY A C 1
ATOM 951 O O . GLY A 1 116 ? 2.309 -3.249 -8.037 1.00 77.00 116 GLY A O 1
ATOM 952 N N . MET A 1 117 ? 1.044 -3.469 -9.885 1.00 73.00 117 MET A N 1
ATOM 953 C CA . MET A 1 117 ? 0.125 -2.349 -9.613 1.00 73.00 117 MET A CA 1
ATOM 954 C C . MET A 1 117 ? -0.510 -2.429 -8.210 1.00 73.00 117 MET A C 1
ATOM 956 O O . MET A 1 117 ? -0.617 -1.435 -7.504 1.00 73.00 117 MET A O 1
ATOM 960 N N . THR A 1 118 ? -0.915 -3.630 -7.789 1.00 66.44 118 THR A N 1
ATOM 961 C CA . THR A 1 118 ? -1.572 -3.868 -6.490 1.00 66.44 118 THR A CA 1
ATOM 962 C C . THR A 1 118 ? -0.582 -4.266 -5.383 1.00 66.44 118 THR A C 1
ATOM 964 O O . THR A 1 118 ? -0.976 -4.392 -4.216 1.00 66.44 118 THR A O 1
ATOM 967 N N . ASP A 1 119 ? 0.685 -4.501 -5.729 1.00 65.56 119 ASP A N 1
ATOM 968 C CA . ASP A 1 119 ? 1.710 -4.917 -4.773 1.00 65.56 119 ASP A CA 1
ATOM 969 C C . ASP A 1 119 ? 2.200 -3.669 -4.031 1.00 65.56 119 ASP A C 1
ATOM 971 O O . ASP A 1 119 ? 2.640 -2.707 -4.654 1.00 65.56 119 ASP A O 1
ATOM 975 N N . GLY A 1 120 ? 2.013 -3.645 -2.711 1.00 56.47 120 GLY A N 1
ATOM 976 C CA . GLY A 1 120 ? 2.570 -2.581 -1.874 1.00 56.47 120 GLY A CA 1
ATOM 977 C C . GLY A 1 120 ? 3.998 -2.935 -1.491 1.00 56.47 120 GLY A C 1
ATOM 978 O O . GLY A 1 120 ? 4.345 -4.119 -1.457 1.00 56.47 120 GLY A O 1
ATOM 979 N N . MET A 1 121 ? 4.809 -1.940 -1.146 1.00 54.91 121 MET A N 1
ATOM 980 C CA . MET A 1 121 ? 6.112 -2.229 -0.551 1.00 54.91 121 MET A CA 1
ATOM 981 C C . MET A 1 121 ? 5.940 -2.995 0.765 1.00 54.91 121 MET A C 1
ATOM 983 O O . MET A 1 121 ? 4.927 -2.875 1.461 1.00 54.91 121 MET A O 1
ATOM 987 N N . LEU A 1 122 ? 6.942 -3.802 1.124 1.00 49.38 122 LEU A N 1
ATOM 988 C CA . LEU A 1 122 ? 6.978 -4.516 2.402 1.00 49.38 122 LEU A CA 1
ATOM 989 C C . LEU A 1 122 ? 6.788 -3.529 3.566 1.00 49.38 122 LEU A C 1
ATOM 991 O O . LEU A 1 122 ? 7.670 -2.729 3.858 1.00 49.38 122 LEU A O 1
ATOM 995 N N . GLY A 1 123 ? 5.637 -3.613 4.240 1.00 52.56 123 GLY A N 1
ATOM 996 C CA . GLY A 1 123 ? 5.285 -2.752 5.375 1.00 52.56 123 GLY A CA 1
ATOM 997 C C . GLY A 1 123 ? 4.295 -1.628 5.055 1.00 52.56 123 GLY A C 1
ATOM 998 O O . GLY A 1 123 ? 3.805 -0.991 5.985 1.00 52.56 123 GLY A O 1
ATOM 999 N N . GLU A 1 124 ? 3.933 -1.416 3.787 1.00 60.62 124 GLU A N 1
ATOM 1000 C CA . GLU A 1 124 ? 2.896 -0.450 3.426 1.00 60.62 124 GLU A CA 1
ATOM 1001 C C . GLU A 1 124 ? 1.501 -0.982 3.762 1.00 60.62 124 GLU A C 1
ATOM 1003 O O . GLU A 1 124 ? 1.080 -2.072 3.355 1.00 60.62 124 GLU A O 1
ATOM 1008 N N . THR A 1 125 ? 0.732 -0.167 4.479 1.00 58.31 125 THR A N 1
ATOM 1009 C CA . THR A 1 125 ? -0.706 -0.382 4.608 1.00 58.31 125 THR A CA 1
ATOM 1010 C C . THR A 1 125 ? -1.382 -0.110 3.265 1.00 58.31 125 THR A C 1
ATOM 1012 O O . THR A 1 125 ? -0.887 0.646 2.431 1.00 58.31 125 THR A O 1
ATOM 1015 N N . GLN A 1 126 ? -2.567 -0.684 3.040 1.00 58.66 126 GLN A N 1
ATOM 1016 C CA . GLN A 1 126 ? -3.318 -0.454 1.796 1.00 58.66 126 GLN A CA 1
ATOM 1017 C C . GLN A 1 126 ? -3.617 1.030 1.498 1.00 58.66 126 GLN A C 1
ATOM 1019 O O . GLN A 1 126 ? -3.984 1.355 0.371 1.00 58.66 126 GLN A O 1
ATOM 1024 N N . SER A 1 127 ? -3.485 1.923 2.484 1.00 54.91 127 SER A N 1
ATOM 1025 C CA . SER A 1 127 ? -3.655 3.370 2.334 1.00 54.91 127 SER A CA 1
ATOM 1026 C C . SER A 1 127 ? -2.383 4.119 1.913 1.00 54.91 127 SER A C 1
ATOM 1028 O O . SER A 1 127 ? -2.503 5.261 1.494 1.00 54.91 127 SER A O 1
ATOM 1030 N N . GLN A 1 128 ? -1.191 3.520 2.031 1.00 61.75 128 GLN A N 1
ATOM 1031 C CA . GLN A 1 128 ? 0.096 4.156 1.693 1.00 61.75 128 GLN A CA 1
ATOM 1032 C C . GLN A 1 128 ? 0.691 3.682 0.362 1.00 61.75 128 GLN A C 1
ATOM 1034 O O . GLN A 1 128 ? 1.724 4.194 -0.063 1.00 61.75 128 GLN A O 1
ATOM 1039 N N . LYS A 1 129 ? 0.030 2.736 -0.313 1.00 67.31 129 LYS A N 1
ATOM 1040 C CA . LYS A 1 129 ? 0.494 2.190 -1.589 1.00 67.31 129 LYS A CA 1
ATOM 1041 C C . LYS A 1 129 ? 0.619 3.295 -2.629 1.00 67.31 129 LYS A C 1
ATOM 1043 O O . LYS A 1 129 ? -0.386 3.851 -3.076 1.00 67.31 129 LYS A O 1
ATOM 1048 N N . THR A 1 130 ? 1.848 3.587 -3.034 1.00 68.06 130 THR A N 1
ATOM 1049 C CA . THR A 1 130 ? 2.117 4.536 -4.112 1.00 68.06 130 THR A CA 1
ATOM 1050 C C . THR A 1 130 ? 2.394 3.755 -5.387 1.00 68.06 130 THR A C 1
ATOM 1052 O O . THR A 1 130 ? 3.298 2.929 -5.434 1.00 68.06 130 THR A O 1
ATOM 1055 N N . LEU A 1 131 ? 1.616 4.008 -6.442 1.00 74.31 131 LEU A N 1
ATOM 1056 C CA . LEU A 1 131 ? 1.871 3.392 -7.743 1.00 74.31 131 LEU A CA 1
ATOM 1057 C C . LEU A 1 131 ? 3.227 3.860 -8.280 1.00 74.31 131 LEU A C 1
ATOM 1059 O O . LEU A 1 131 ? 3.472 5.070 -8.385 1.00 74.31 131 LEU A O 1
ATOM 1063 N N . SER A 1 132 ? 4.087 2.910 -8.653 1.00 80.44 132 SER A N 1
ATOM 1064 C CA . SER A 1 132 ? 5.369 3.228 -9.276 1.00 80.44 132 SER A CA 1
ATOM 1065 C C . SER A 1 132 ? 5.156 3.958 -10.603 1.00 80.44 132 SER A C 1
ATOM 1067 O O . SER A 1 132 ? 4.112 3.860 -11.261 1.00 80.44 132 SER A O 1
ATOM 1069 N N . TRP A 1 133 ? 6.144 4.763 -11.003 1.00 84.12 133 TRP A N 1
ATOM 1070 C CA . TRP A 1 133 ? 6.013 5.621 -12.184 1.00 84.12 133 TRP A CA 1
ATOM 1071 C C . TRP A 1 133 ? 5.795 4.816 -13.473 1.00 84.12 133 TRP A C 1
ATOM 1073 O O . TRP A 1 133 ? 5.135 5.315 -14.387 1.00 84.12 133 TRP A O 1
ATOM 1083 N N . ILE A 1 134 ? 6.259 3.558 -13.504 1.00 84.12 134 ILE A N 1
ATOM 1084 C CA . ILE A 1 134 ? 6.015 2.619 -14.601 1.00 84.12 134 ILE A CA 1
ATOM 1085 C C . ILE A 1 134 ? 4.521 2.372 -14.836 1.00 84.12 134 ILE A C 1
ATOM 1087 O O . ILE A 1 134 ? 4.160 2.021 -15.950 1.00 84.12 134 ILE A O 1
ATOM 1091 N N . TRP A 1 135 ? 3.649 2.588 -13.848 1.00 79.38 135 TRP A N 1
ATOM 1092 C CA . TRP A 1 135 ? 2.195 2.469 -13.995 1.00 79.38 135 TRP A CA 1
ATOM 1093 C C . TRP A 1 135 ? 1.496 3.812 -14.228 1.00 79.38 135 TRP A C 1
ATOM 1095 O O . TRP A 1 135 ? 0.417 3.841 -14.811 1.00 79.38 135 TRP A O 1
ATOM 1105 N N . ARG A 1 136 ? 2.100 4.929 -13.795 1.00 72.25 136 ARG A N 1
ATOM 1106 C CA . ARG A 1 136 ? 1.516 6.278 -13.936 1.00 72.25 136 ARG A CA 1
ATOM 1107 C C . ARG A 1 136 ? 1.627 6.854 -15.344 1.00 72.25 136 ARG A C 1
ATOM 1109 O O . ARG A 1 136 ? 0.811 7.690 -15.719 1.00 72.25 136 ARG A O 1
ATOM 1116 N N . ARG A 1 137 ? 2.657 6.473 -16.101 1.00 65.94 137 ARG A N 1
ATOM 1117 C CA . ARG A 1 137 ? 2.929 7.058 -17.419 1.00 65.94 137 ARG A CA 1
ATOM 1118 C C . ARG A 1 137 ? 2.450 6.134 -18.534 1.00 65.94 137 ARG A C 1
ATOM 1120 O O . ARG A 1 137 ? 2.965 5.026 -18.688 1.00 65.94 137 ARG A O 1
ATOM 1127 N N . HIS A 1 138 ? 1.457 6.587 -19.294 1.00 55.25 138 HIS A N 1
ATOM 1128 C CA . HIS A 1 138 ? 0.944 5.871 -20.458 1.00 55.25 138 HIS A CA 1
ATOM 1129 C C . HIS A 1 138 ? 2.016 5.835 -21.556 1.00 55.25 138 HIS A C 1
ATOM 1131 O O . HIS A 1 138 ? 2.754 6.799 -21.751 1.00 55.25 138 HIS A O 1
ATOM 1137 N N . GLY A 1 139 ? 2.139 4.703 -22.251 1.00 51.94 139 GLY A N 1
ATOM 1138 C CA . GLY A 1 139 ? 2.912 4.665 -23.489 1.00 51.94 139 GLY A CA 1
ATOM 1139 C C . GLY A 1 139 ? 2.225 5.558 -24.521 1.00 51.94 139 GLY A C 1
ATOM 1140 O O . GLY A 1 139 ? 1.003 5.513 -24.662 1.00 51.94 139 GLY A O 1
ATOM 1141 N N . VAL A 1 140 ? 2.990 6.392 -25.225 1.00 39.38 140 VAL A N 1
ATOM 1142 C CA . VAL A 1 140 ? 2.466 7.192 -26.336 1.00 39.38 140 VAL A CA 1
ATOM 1143 C C . VAL A 1 140 ? 2.023 6.236 -27.445 1.00 39.38 140 VAL A C 1
ATOM 1145 O O . VAL A 1 140 ? 2.847 5.701 -28.177 1.00 39.38 140 VAL A O 1
ATOM 1148 N N . GLY A 1 141 ? 0.708 6.044 -27.554 1.00 47.25 141 GLY A N 1
ATOM 1149 C CA . GLY A 1 141 ? 0.035 5.461 -28.709 1.00 47.25 141 GLY A CA 1
ATOM 1150 C C . GLY A 1 141 ? 0.185 3.950 -28.874 1.00 47.25 141 GLY A C 1
ATOM 1151 O O . GLY A 1 141 ? 1.060 3.490 -29.593 1.00 47.25 141 GLY A O 1
ATOM 1152 N N . SER A 1 142 ? -0.769 3.186 -28.345 1.00 41.50 142 SER A N 1
ATOM 1153 C CA . SER A 1 142 ? -1.330 2.037 -29.061 1.00 41.50 142 SER A CA 1
ATOM 1154 C C . SER A 1 142 ? -2.580 1.561 -28.334 1.00 41.50 142 SER A C 1
ATOM 1156 O O . SER A 1 142 ? -2.511 1.221 -27.156 1.00 41.50 142 SER A O 1
ATOM 1158 N N . SER A 1 143 ? -3.706 1.496 -29.044 1.00 47.31 143 SER A N 1
ATOM 1159 C CA . SER A 1 143 ? -4.929 0.786 -28.651 1.00 47.31 143 SER A CA 1
ATOM 1160 C C . SER A 1 143 ? -4.667 -0.728 -28.584 1.00 47.31 143 SER A C 1
ATOM 1162 O O . SER A 1 143 ? -5.207 -1.517 -29.356 1.00 47.31 143 SER A O 1
ATOM 1164 N N . SER A 1 144 ? -3.746 -1.130 -27.714 1.00 54.56 144 SER A N 1
ATOM 1165 C CA . SER A 1 144 ? -3.317 -2.503 -27.500 1.00 54.56 144 SER A CA 1
ATOM 1166 C C . SER A 1 144 ? -4.199 -3.157 -26.440 1.00 54.56 144 SER A C 1
ATOM 1168 O O . SER A 1 144 ? -4.672 -2.506 -25.512 1.00 54.56 144 SER A O 1
ATOM 1170 N N . VAL A 1 145 ? -4.361 -4.479 -26.515 1.00 53.53 145 VAL A N 1
ATOM 1171 C CA . VAL A 1 145 ? -5.011 -5.298 -25.474 1.00 53.53 145 VAL A CA 1
ATOM 1172 C C . VAL A 1 145 ? -4.393 -5.039 -24.093 1.00 53.53 145 VAL A C 1
ATOM 1174 O O . VAL A 1 145 ? -5.096 -5.048 -23.082 1.00 53.53 145 VAL A O 1
ATOM 1177 N N . THR A 1 146 ? -3.086 -4.756 -24.040 1.00 54.78 146 THR A N 1
ATOM 1178 C CA . THR A 1 146 ? -2.417 -4.363 -22.796 1.00 54.78 146 THR A CA 1
ATOM 1179 C C . THR A 1 146 ? -3.008 -3.095 -22.200 1.00 54.78 146 THR A C 1
ATOM 1181 O O . THR A 1 146 ? -3.146 -3.061 -20.983 1.00 54.78 146 THR A O 1
ATOM 1184 N N . ASP A 1 147 ? -3.418 -2.116 -23.004 1.00 61.00 147 ASP A N 1
ATOM 1185 C CA . ASP A 1 147 ? -3.969 -0.848 -22.530 1.00 61.00 147 ASP A CA 1
ATOM 1186 C C . ASP A 1 147 ? -5.356 -1.043 -21.906 1.00 61.00 147 ASP A C 1
ATOM 1188 O O . ASP A 1 147 ? -5.569 -0.659 -20.758 1.00 61.00 147 ASP A O 1
ATOM 1192 N N . ASN A 1 148 ? -6.248 -1.792 -22.564 1.00 64.12 148 ASN A N 1
ATOM 1193 C CA . ASN A 1 148 ? -7.561 -2.144 -22.002 1.00 64.12 148 ASN A CA 1
ATOM 1194 C C . ASN A 1 148 ? -7.438 -2.857 -20.645 1.00 64.12 148 ASN A C 1
ATOM 1196 O O . ASN A 1 148 ? -8.181 -2.556 -19.716 1.00 64.12 148 ASN A O 1
ATOM 1200 N N . THR A 1 149 ? -6.460 -3.757 -20.498 1.00 63.78 149 THR A N 1
ATOM 1201 C CA . THR A 1 149 ? -6.213 -4.426 -19.206 1.00 63.78 149 THR A CA 1
ATOM 1202 C C . THR A 1 149 ? -5.604 -3.498 -18.146 1.00 63.78 149 THR A C 1
ATOM 1204 O O . THR A 1 149 ? -5.900 -3.680 -16.968 1.00 63.78 149 THR A O 1
ATOM 1207 N N . VAL A 1 150 ? -4.796 -2.485 -18.520 1.00 64.44 150 VAL A N 1
ATOM 1208 C CA . VAL A 1 150 ? -4.358 -1.434 -17.570 1.00 64.44 150 VAL A CA 1
ATOM 1209 C C . VAL A 1 150 ? -5.578 -0.676 -17.059 1.00 64.44 150 VAL A C 1
ATOM 1211 O O . VAL A 1 150 ? -5.719 -0.475 -15.855 1.00 64.44 150 VAL A O 1
ATOM 1214 N N . HIS A 1 151 ? -6.451 -0.265 -17.980 1.00 68.50 151 HIS A N 1
ATOM 1215 C CA . HIS A 1 151 ? -7.651 0.498 -17.669 1.00 68.50 151 HIS A CA 1
ATOM 1216 C C . HIS A 1 151 ? -8.591 -0.307 -16.768 1.00 68.50 151 HIS A C 1
ATOM 1218 O O . HIS A 1 151 ? -9.069 0.226 -15.774 1.00 68.50 151 HIS A O 1
ATOM 1224 N N . GLU A 1 152 ? -8.787 -1.601 -17.030 1.00 73.81 152 GLU A N 1
ATOM 1225 C CA . GLU A 1 152 ? -9.610 -2.468 -16.180 1.00 73.81 152 GLU A CA 1
ATOM 1226 C C . GLU A 1 152 ? -9.037 -2.611 -14.758 1.00 73.81 152 GLU A C 1
ATOM 1228 O O . GLU A 1 152 ? -9.768 -2.460 -13.779 1.00 73.81 152 GLU A O 1
ATOM 1233 N N . GLU A 1 153 ? -7.724 -2.823 -14.614 1.00 71.50 153 GLU A N 1
ATOM 1234 C CA . GLU A 1 153 ? -7.070 -2.877 -13.298 1.00 71.50 153 GLU A CA 1
ATOM 1235 C C . GLU A 1 153 ? -7.199 -1.546 -12.539 1.00 71.50 153 GLU A C 1
ATOM 1237 O O . GLU A 1 153 ? -7.541 -1.541 -11.355 1.00 71.50 153 GLU A O 1
ATOM 1242 N N . LEU A 1 154 ? -6.995 -0.413 -13.221 1.00 75.44 154 LEU A N 1
ATOM 1243 C CA . LEU A 1 154 ? -7.185 0.921 -12.645 1.00 75.44 154 LEU A CA 1
ATOM 1244 C C . LEU A 1 154 ? -8.645 1.177 -12.255 1.00 75.44 154 LEU A C 1
ATOM 1246 O O . LEU A 1 154 ? -8.897 1.749 -11.197 1.00 75.44 154 LEU A O 1
ATOM 1250 N N . HIS A 1 155 ? -9.609 0.727 -13.061 1.00 78.94 155 HIS A N 1
ATOM 1251 C CA . HIS A 1 155 ? -11.034 0.827 -12.750 1.00 78.94 155 HIS A CA 1
ATOM 1252 C C . HIS A 1 155 ? -11.387 0.016 -11.504 1.00 78.94 155 HIS A C 1
ATOM 1254 O O . HIS A 1 155 ? -12.130 0.498 -10.652 1.00 78.94 155 HIS A O 1
ATOM 1260 N N . VAL A 1 156 ? -10.836 -1.192 -11.355 1.00 80.88 156 VAL A N 1
ATOM 1261 C CA . VAL A 1 156 ? -11.026 -2.004 -10.146 1.00 80.88 156 VAL A CA 1
ATOM 1262 C C . VAL A 1 156 ? -10.438 -1.300 -8.924 1.00 80.88 156 VAL A C 1
ATOM 1264 O O . VAL A 1 156 ? -11.110 -1.207 -7.895 1.00 80.88 156 VAL A O 1
ATOM 1267 N N . GLU A 1 157 ? -9.217 -0.771 -9.016 1.00 78.50 157 GLU A N 1
ATOM 1268 C CA . GLU A 1 157 ? -8.591 -0.039 -7.908 1.00 78.50 157 GLU A CA 1
ATOM 1269 C C . GLU A 1 157 ? -9.361 1.242 -7.558 1.00 78.50 157 GLU A C 1
ATOM 1271 O O . GLU A 1 157 ? -9.586 1.520 -6.377 1.00 78.50 157 GLU A O 1
ATOM 1276 N N . TRP A 1 158 ? -9.853 1.978 -8.558 1.00 82.44 158 TRP A N 1
ATOM 1277 C CA . TRP A 1 158 ? -10.712 3.142 -8.354 1.00 82.44 158 TRP A CA 1
ATOM 1278 C C . TRP A 1 158 ? -12.036 2.761 -7.692 1.00 82.44 158 TRP A C 1
ATOM 1280 O O . TRP A 1 158 ? -12.405 3.360 -6.685 1.00 82.44 158 TRP A O 1
ATOM 1290 N N . CYS A 1 159 ? -12.721 1.720 -8.173 1.00 87.81 159 CYS A N 1
ATOM 1291 C CA . CYS A 1 159 ? -13.943 1.205 -7.557 1.00 87.81 159 CYS A CA 1
ATOM 1292 C C . CYS A 1 159 ? -13.701 0.783 -6.102 1.00 87.81 159 CYS A C 1
ATOM 1294 O O . CYS A 1 159 ? -14.506 1.103 -5.227 1.00 87.81 159 CYS A O 1
ATOM 1296 N N . ASN A 1 160 ? -12.574 0.127 -5.814 1.00 82.12 160 ASN A N 1
ATOM 1297 C CA . ASN A 1 160 ? -12.188 -0.261 -4.458 1.00 82.12 160 ASN A CA 1
ATOM 1298 C C . ASN A 1 160 ? -11.865 0.949 -3.570 1.00 82.12 160 ASN A C 1
ATOM 1300 O O . ASN A 1 160 ? -12.232 0.964 -2.393 1.00 82.12 160 ASN A O 1
ATOM 1304 N N . ALA A 1 161 ? -11.161 1.956 -4.093 1.00 82.75 161 ALA A N 1
ATOM 1305 C CA . ALA A 1 161 ? -10.871 3.203 -3.385 1.00 82.75 161 ALA A CA 1
ATOM 1306 C C . ALA A 1 161 ? -12.157 3.985 -3.098 1.00 82.75 161 ALA A C 1
ATOM 1308 O O . ALA A 1 161 ? -12.392 4.386 -1.960 1.00 82.75 161 ALA A O 1
ATOM 1309 N N . ARG A 1 162 ? -13.043 4.093 -4.088 1.00 86.50 162 ARG A N 1
ATOM 1310 C CA . ARG A 1 162 ? -14.355 4.727 -3.970 1.00 86.50 162 ARG A CA 1
ATOM 1311 C C . ARG A 1 162 ? -15.247 4.000 -2.963 1.00 86.50 162 ARG A C 1
ATOM 1313 O O . ARG A 1 162 ? -15.816 4.631 -2.082 1.00 86.50 162 ARG A O 1
ATOM 1320 N N . ALA A 1 163 ? -15.314 2.670 -3.014 1.00 87.75 163 ALA A N 1
ATOM 1321 C CA . ALA A 1 163 ? -16.064 1.873 -2.042 1.00 87.75 163 ALA A CA 1
ATOM 1322 C C . ALA A 1 163 ? -15.499 1.987 -0.614 1.00 87.75 163 ALA A C 1
ATOM 1324 O O . ALA A 1 163 ? -16.250 1.884 0.354 1.00 87.75 163 ALA A O 1
ATOM 1325 N N . ARG A 1 164 ? -14.183 2.180 -0.454 1.00 85.06 164 ARG A N 1
ATOM 1326 C CA . ARG A 1 164 ? -13.574 2.494 0.850 1.00 85.06 164 ARG A CA 1
ATOM 1327 C C . ARG A 1 164 ? -13.952 3.894 1.319 1.00 85.06 164 ARG A C 1
ATOM 1329 O O . ARG A 1 164 ? -14.325 4.033 2.475 1.00 85.06 164 ARG A O 1
ATOM 1336 N N . ALA A 1 165 ? -13.909 4.888 0.434 1.00 87.06 165 ALA A N 1
ATOM 1337 C CA . ALA A 1 165 ? -14.313 6.254 0.750 1.00 87.06 165 ALA A CA 1
ATOM 1338 C C . ALA A 1 165 ? -15.787 6.321 1.179 1.00 87.06 165 ALA A C 1
ATOM 1340 O O . ALA A 1 165 ? -16.090 6.914 2.209 1.00 87.06 165 ALA A O 1
ATOM 1341 N N . TYR A 1 166 ? -16.690 5.636 0.468 1.00 87.19 166 TYR A N 1
ATOM 1342 C CA . TYR A 1 166 ? -18.099 5.553 0.861 1.00 87.19 166 TYR A CA 1
ATOM 1343 C C . TYR A 1 166 ? -18.297 4.866 2.214 1.00 87.19 166 TYR A C 1
ATOM 1345 O O . TYR A 1 166 ? -19.054 5.367 3.040 1.00 87.19 166 TYR A O 1
ATOM 1353 N N . ARG A 1 167 ? -17.600 3.751 2.474 1.00 90.19 167 ARG A N 1
ATOM 1354 C CA . ARG A 1 167 ? -17.658 3.080 3.784 1.00 90.19 167 ARG A CA 1
ATOM 1355 C C . ARG A 1 167 ? -17.136 3.967 4.907 1.00 90.19 167 ARG A C 1
ATOM 1357 O O . ARG A 1 167 ? -17.789 4.071 5.934 1.00 90.19 167 ARG A O 1
ATOM 1364 N N . TRP A 1 168 ? -16.011 4.640 4.687 1.00 87.94 168 TRP A N 1
ATOM 1365 C CA . TRP A 1 168 ? -15.453 5.592 5.642 1.00 87.94 168 TRP A CA 1
ATOM 1366 C C . TRP A 1 168 ? -16.419 6.746 5.928 1.00 87.94 168 TRP A C 1
ATOM 1368 O O . TRP A 1 168 ? -16.635 7.101 7.080 1.00 87.94 168 TRP A O 1
ATOM 1378 N N . MET A 1 169 ? -17.054 7.300 4.894 1.00 88.25 169 MET A N 1
ATOM 1379 C CA . MET A 1 169 ? -18.053 8.356 5.058 1.00 88.25 169 MET A CA 1
ATOM 1380 C C . MET A 1 169 ? -19.262 7.876 5.873 1.00 88.25 169 MET A C 1
ATOM 1382 O O . MET A 1 169 ? -19.754 8.607 6.732 1.00 88.25 169 MET A O 1
ATOM 1386 N N . GLU A 1 170 ? -19.714 6.643 5.644 1.00 89.38 170 GLU A N 1
ATOM 1387 C CA . GLU A 1 170 ? -20.783 6.036 6.435 1.00 89.38 170 GLU A CA 1
ATOM 1388 C C . GLU A 1 170 ? -20.358 5.824 7.899 1.00 89.38 170 GLU A C 1
ATOM 1390 O O . GLU A 1 170 ? -21.106 6.176 8.810 1.00 89.38 170 GLU A O 1
ATOM 1395 N N . GLU A 1 171 ? -19.136 5.344 8.146 1.00 90.12 171 GLU A N 1
ATOM 1396 C CA . GLU A 1 171 ? -18.565 5.233 9.497 1.00 90.12 171 GLU A CA 1
ATOM 1397 C C . GLU A 1 171 ? -18.506 6.606 10.190 1.00 90.12 171 GLU A C 1
ATOM 1399 O O . GLU A 1 171 ? -18.969 6.744 11.322 1.00 90.12 171 GLU A O 1
ATOM 1404 N N . CYS A 1 172 ? -18.042 7.654 9.500 1.00 89.44 172 CYS A N 1
ATOM 1405 C CA . CYS A 1 172 ? -18.043 9.029 10.010 1.00 89.44 172 CYS A CA 1
ATOM 1406 C C . CYS A 1 172 ? -19.450 9.534 10.355 1.00 89.44 172 CYS A C 1
ATOM 1408 O O . CYS A 1 172 ? -19.616 10.269 11.329 1.00 89.44 172 CYS A O 1
ATOM 1410 N N . ARG A 1 173 ? -20.467 9.141 9.581 1.00 89.38 173 ARG A N 1
ATOM 1411 C CA . ARG A 1 173 ? -21.871 9.491 9.831 1.00 89.38 173 ARG A CA 1
ATOM 1412 C C . ARG A 1 173 ? -22.450 8.740 11.037 1.00 89.38 173 ARG A C 1
ATOM 1414 O O . ARG A 1 173 ? -23.259 9.316 11.764 1.00 89.38 173 ARG A O 1
ATOM 1421 N N . GLN A 1 174 ? -22.060 7.484 11.260 1.00 91.25 174 GLN A N 1
ATOM 1422 C CA . GLN A 1 174 ? -22.544 6.659 12.377 1.00 91.25 174 GLN A CA 1
ATOM 1423 C C . GLN A 1 174 ? -21.838 6.971 13.704 1.00 91.25 174 GLN A C 1
ATOM 1425 O O . GLN A 1 174 ? -22.469 6.934 14.764 1.00 91.25 174 GLN A O 1
ATOM 1430 N N . LEU A 1 175 ? -20.559 7.343 13.651 1.00 93.88 175 LEU A N 1
ATOM 1431 C CA . LEU A 1 175 ? -19.695 7.548 14.814 1.00 93.88 175 LEU A CA 1
ATOM 1432 C C . LEU A 1 175 ? -20.282 8.469 15.908 1.00 93.88 175 LEU A C 1
ATOM 1434 O O . LEU A 1 175 ? -20.210 8.093 17.082 1.00 93.88 175 LEU A O 1
ATOM 1438 N N . PRO A 1 176 ? -20.909 9.629 15.603 1.00 92.12 176 PRO A N 1
ATOM 1439 C CA . PRO A 1 176 ? -21.510 10.479 16.634 1.00 92.12 176 PRO A CA 1
ATOM 1440 C C . PRO A 1 176 ? -22.602 9.765 17.435 1.00 92.12 176 PRO A C 1
ATOM 1442 O O . PRO A 1 176 ? -22.709 9.925 18.654 1.00 92.12 176 PRO A O 1
ATOM 1445 N N . GLU A 1 177 ? -23.413 8.958 16.752 1.00 94.12 177 GLU A N 1
ATOM 1446 C CA . GLU A 1 177 ? -24.498 8.211 17.376 1.00 94.12 177 GLU A CA 1
ATOM 1447 C C . GLU A 1 177 ? -23.954 7.037 18.198 1.00 94.12 177 GLU A C 1
ATOM 1449 O O . GLU A 1 177 ? -24.440 6.787 19.303 1.00 94.12 177 GLU A O 1
ATOM 1454 N N . GLU A 1 178 ? -22.903 6.360 17.733 1.00 95.56 178 GLU A N 1
ATOM 1455 C CA . GLU A 1 178 ? -22.215 5.332 18.519 1.00 95.56 178 GLU A CA 1
ATOM 1456 C C . GLU A 1 178 ? -21.603 5.906 19.802 1.00 95.56 178 GLU A C 1
ATOM 1458 O O . GLU A 1 178 ? -21.835 5.376 20.891 1.00 95.56 178 GLU A O 1
ATOM 1463 N N . MET A 1 179 ? -20.909 7.045 19.712 1.00 95.25 179 MET A N 1
ATOM 1464 C CA . MET A 1 179 ? -20.351 7.746 20.874 1.00 95.25 179 MET A CA 1
ATOM 1465 C C . MET A 1 179 ? -21.440 8.105 21.890 1.00 95.25 179 MET A C 1
ATOM 1467 O O . MET A 1 179 ? -21.311 7.841 23.092 1.00 95.25 179 MET A O 1
ATOM 1471 N N . ARG A 1 180 ? -22.567 8.645 21.413 1.00 94.88 180 ARG A N 1
ATOM 1472 C CA . ARG A 1 180 ? -23.721 8.956 22.264 1.00 94.88 180 ARG A CA 1
ATOM 1473 C C . ARG A 1 180 ? -24.279 7.700 22.937 1.00 94.88 180 ARG A C 1
ATOM 1475 O O . ARG A 1 180 ? -24.599 7.737 24.132 1.00 94.88 180 ARG A O 1
ATOM 1482 N N . ARG A 1 181 ? -24.386 6.585 22.207 1.00 96.88 181 ARG A N 1
ATOM 1483 C CA . ARG A 1 181 ? -24.869 5.301 22.739 1.00 96.88 181 ARG A CA 1
ATOM 1484 C C . ARG A 1 181 ? -23.940 4.743 23.806 1.00 96.88 181 ARG A C 1
ATOM 1486 O O . ARG A 1 181 ? -24.443 4.325 24.842 1.00 96.88 181 ARG A O 1
ATOM 1493 N N . VAL A 1 182 ? -22.622 4.800 23.620 1.00 97.44 182 VAL A N 1
ATOM 1494 C CA . VAL A 1 182 ? -21.654 4.306 24.615 1.00 97.44 182 VAL A CA 1
ATOM 1495 C C . VAL A 1 182 ? -21.724 5.111 25.918 1.00 97.44 182 VAL A C 1
ATOM 1497 O O . VAL A 1 182 ? -21.807 4.527 26.998 1.00 97.44 182 VAL A O 1
ATOM 1500 N N . ILE A 1 183 ? -21.787 6.445 25.840 1.00 96.75 183 ILE A N 1
ATOM 1501 C CA . ILE A 1 183 ? -21.969 7.306 27.026 1.00 96.75 183 ILE A CA 1
ATOM 1502 C C . ILE A 1 183 ? -23.282 6.964 27.745 1.00 96.75 183 ILE A C 1
ATOM 1504 O O . ILE A 1 183 ? -23.320 6.850 28.975 1.00 96.75 183 ILE A O 1
ATOM 1508 N N . SER A 1 184 ? -24.362 6.792 26.978 1.00 97.31 184 SER A N 1
ATOM 1509 C CA . SER A 1 184 ? -25.686 6.456 27.516 1.00 97.31 184 SER A CA 1
ATOM 1510 C C . SER A 1 184 ? -25.693 5.072 28.170 1.00 97.31 184 SER A C 1
ATOM 1512 O O . SER A 1 184 ? -26.244 4.910 29.258 1.00 97.31 184 SER A O 1
ATOM 1514 N N . PHE A 1 185 ? -25.033 4.096 27.542 1.00 97.75 185 PHE A N 1
ATOM 1515 C CA . PHE A 1 185 ? -24.880 2.734 28.039 1.00 97.75 185 PHE A CA 1
ATOM 1516 C C . PHE A 1 185 ? -24.155 2.712 29.382 1.00 97.75 185 PHE A C 1
ATOM 1518 O O . PHE A 1 185 ? -24.659 2.103 30.321 1.00 97.75 185 PHE A O 1
ATOM 1525 N N . TYR A 1 186 ? -23.038 3.434 29.525 1.00 98.00 186 TYR A N 1
ATOM 1526 C CA . TYR A 1 186 ? -22.332 3.505 30.805 1.00 98.00 186 TYR A CA 1
ATOM 1527 C C . TYR A 1 186 ? -23.174 4.139 31.920 1.00 98.00 186 TYR A C 1
ATOM 1529 O O . TYR A 1 186 ? -23.162 3.665 33.055 1.00 98.00 186 TYR A O 1
ATOM 1537 N N . GLY A 1 187 ? -23.955 5.177 31.608 1.00 97.69 187 GLY A N 1
ATOM 1538 C CA . GLY A 1 187 ? -24.888 5.764 32.574 1.00 97.69 187 GLY A CA 1
ATOM 1539 C C . GLY A 1 187 ? -26.054 4.837 32.938 1.00 97.69 187 GLY A C 1
ATOM 1540 O O . GLY A 1 187 ? -26.536 4.859 34.068 1.00 97.69 187 GLY A O 1
ATOM 1541 N N . TRP A 1 188 ? -26.525 4.026 31.992 1.00 97.88 188 TRP A N 1
ATOM 1542 C CA . TRP A 1 188 ? -27.559 3.026 32.243 1.00 97.88 188 TRP A CA 1
ATOM 1543 C C . TRP A 1 188 ? -27.032 1.856 33.079 1.00 97.88 188 TRP A C 1
ATOM 1545 O O . TRP A 1 188 ? -27.614 1.564 34.118 1.00 97.88 188 TRP A O 1
ATOM 1555 N N . ILE A 1 189 ? -25.905 1.246 32.701 1.00 97.62 189 ILE A N 1
ATOM 1556 C CA . ILE A 1 189 ? -25.346 0.089 33.415 1.00 97.62 189 ILE A CA 1
ATOM 1557 C C . ILE A 1 189 ? -24.908 0.464 34.841 1.00 97.62 189 ILE A C 1
ATOM 1559 O O . ILE A 1 189 ? -25.034 -0.350 35.748 1.00 97.62 189 ILE A O 1
ATOM 1563 N N . ALA A 1 190 ? -24.448 1.701 35.073 1.00 97.62 190 ALA A N 1
ATOM 1564 C CA . ALA A 1 190 ? -24.154 2.191 36.421 1.00 97.62 190 ALA A CA 1
ATOM 1565 C C . ALA A 1 190 ? -25.412 2.232 37.303 1.00 97.62 190 ALA A C 1
ATOM 1567 O O . ALA A 1 190 ? -25.373 1.785 38.445 1.00 97.62 190 ALA A O 1
ATOM 1568 N N . ARG A 1 191 ? -26.540 2.721 36.768 1.00 96.69 191 ARG A N 1
ATOM 1569 C CA . ARG A 1 191 ? -27.829 2.705 37.481 1.00 96.69 191 ARG A CA 1
ATOM 1570 C C . ARG A 1 191 ? -28.328 1.288 37.715 1.00 96.69 191 ARG A C 1
ATOM 1572 O O . ARG A 1 191 ? -28.767 0.997 38.815 1.00 96.69 191 ARG A O 1
ATOM 1579 N N . TRP A 1 192 ? -28.181 0.413 36.724 1.00 96.00 192 TRP A N 1
ATOM 1580 C CA . TRP A 1 192 ? -28.542 -0.995 36.857 1.00 96.00 192 TRP A CA 1
ATOM 1581 C C . TRP A 1 192 ? -27.808 -1.672 38.026 1.00 96.00 192 TRP A C 1
ATOM 1583 O O . TRP A 1 192 ? -28.434 -2.380 38.807 1.00 96.00 192 TRP A O 1
ATOM 1593 N N . TRP A 1 193 ? -26.509 -1.398 38.211 1.00 95.56 193 TRP A N 1
ATOM 1594 C CA . TRP A 1 193 ? -25.766 -1.886 39.381 1.00 95.56 193 TRP A CA 1
ATOM 1595 C C . TRP A 1 193 ? -26.324 -1.358 40.707 1.00 95.56 193 TRP A C 1
ATOM 1597 O O . TRP A 1 193 ? -26.383 -2.113 41.672 1.00 95.56 193 TRP A O 1
ATOM 1607 N N . LEU A 1 194 ? -26.748 -0.092 40.766 1.00 93.94 194 LEU A N 1
ATOM 1608 C CA . LEU A 1 194 ? -27.337 0.497 41.975 1.00 93.94 194 LEU A CA 1
ATOM 1609 C C . LEU A 1 194 ? -28.730 -0.067 42.276 1.00 93.94 194 LEU A C 1
ATOM 1611 O O . LEU A 1 194 ? -29.027 -0.379 43.423 1.00 93.94 194 LEU A O 1
ATOM 1615 N N . GLU A 1 195 ? -29.563 -0.247 41.252 1.00 92.81 195 GLU A N 1
ATOM 1616 C CA . GLU A 1 195 ? -30.887 -0.873 41.367 1.00 92.81 195 GLU A CA 1
ATOM 1617 C C . GLU A 1 195 ? -30.787 -2.331 41.843 1.00 92.81 195 GLU A C 1
ATOM 1619 O O . GLU A 1 195 ? -31.698 -2.839 42.493 1.00 92.81 195 GLU A O 1
ATOM 1624 N N . LEU A 1 196 ? -29.661 -2.999 41.576 1.00 89.56 196 LEU A N 1
ATOM 1625 C CA . LEU A 1 196 ? -29.432 -4.382 41.978 1.00 89.56 196 LEU A CA 1
ATOM 1626 C C . LEU A 1 196 ? -29.319 -4.561 43.506 1.00 89.56 196 LEU A C 1
ATOM 1628 O O . LEU A 1 196 ? -29.633 -5.646 44.000 1.00 89.56 196 LEU A O 1
ATOM 1632 N N . ILE A 1 197 ? -28.918 -3.520 44.252 1.00 86.62 197 ILE A N 1
ATOM 1633 C CA . ILE A 1 197 ? -28.628 -3.576 45.701 1.00 86.62 197 ILE A CA 1
ATOM 1634 C C . ILE A 1 197 ? -29.825 -4.101 46.512 1.00 86.62 197 ILE A C 1
ATOM 1636 O O . ILE A 1 197 ? -29.635 -4.939 47.391 1.00 86.62 197 ILE A O 1
ATOM 1640 N N . ASP A 1 198 ? -31.048 -3.693 46.163 1.00 77.06 198 ASP A N 1
ATOM 1641 C CA . ASP A 1 198 ? -32.270 -4.063 46.900 1.00 77.06 198 ASP A CA 1
ATOM 1642 C C . ASP A 1 198 ? -32.983 -5.305 46.334 1.00 77.06 198 ASP A C 1
ATOM 1644 O O . ASP A 1 198 ? -33.967 -5.786 46.897 1.00 77.06 198 ASP A O 1
ATOM 1648 N N . THR A 1 199 ? -32.503 -5.846 45.211 1.00 83.12 199 THR A N 1
ATOM 1649 C CA . THR A 1 199 ? -33.170 -6.960 44.510 1.00 83.12 199 THR A CA 1
ATOM 1650 C C . THR A 1 199 ? -32.642 -8.337 44.896 1.00 83.12 199 THR A C 1
ATOM 1652 O O . THR A 1 199 ? -33.362 -9.329 44.762 1.00 83.12 199 THR A O 1
ATOM 1655 N N . ILE A 1 200 ? -31.399 -8.424 45.377 1.00 78.81 200 ILE A N 1
ATOM 1656 C CA . ILE A 1 200 ? -30.766 -9.697 45.728 1.00 78.81 200 ILE A CA 1
ATOM 1657 C C . ILE A 1 200 ? -30.916 -9.931 47.239 1.00 78.81 200 ILE A C 1
ATOM 1659 O O . ILE A 1 200 ? -30.322 -9.195 48.027 1.00 78.81 200 ILE A O 1
ATOM 1663 N N . PRO A 1 201 ? -31.658 -10.966 47.681 1.00 79.94 201 PRO A N 1
ATOM 1664 C CA . PRO A 1 201 ? -31.792 -11.262 49.101 1.00 79.94 201 PRO A CA 1
ATOM 1665 C C . PRO A 1 201 ? -30.442 -11.691 49.692 1.00 79.94 201 PRO A C 1
ATOM 1667 O O . PRO A 1 201 ? -29.849 -12.693 49.282 1.00 79.94 201 PRO A O 1
ATOM 1670 N N . ALA A 1 202 ? -29.958 -10.933 50.676 1.00 80.19 202 ALA A N 1
ATOM 1671 C CA . ALA A 1 202 ? -28.689 -11.209 51.334 1.00 80.19 202 ALA A CA 1
ATOM 1672 C C . ALA A 1 202 ? -28.793 -12.386 52.318 1.00 80.19 202 ALA A C 1
ATOM 1674 O O . ALA A 1 202 ? -29.751 -12.508 53.078 1.00 80.19 202 ALA A O 1
ATOM 1675 N N . ARG A 1 203 ? -27.767 -13.247 52.331 1.00 84.06 203 ARG A N 1
ATOM 1676 C CA . ARG A 1 203 ? -27.686 -14.414 53.234 1.00 84.06 203 ARG A CA 1
ATOM 1677 C C . ARG A 1 203 ? -27.192 -14.064 54.642 1.00 84.06 203 ARG A C 1
ATOM 1679 O O . ARG A 1 203 ? -27.483 -14.792 55.584 1.00 84.06 203 ARG A O 1
ATOM 1686 N N . SER A 1 204 ? -26.428 -12.980 54.772 1.00 89.38 204 SER A N 1
ATOM 1687 C CA . SER A 1 204 ? -25.922 -12.441 56.039 1.00 89.38 204 SER A CA 1
ATOM 1688 C C . SER A 1 204 ? -25.780 -10.920 55.947 1.00 89.38 204 SER A C 1
ATOM 1690 O O . SER A 1 204 ? -25.855 -10.347 54.856 1.00 89.38 204 SER A O 1
ATOM 1692 N N . ARG A 1 205 ? -25.548 -10.261 57.087 1.00 85.00 205 ARG A N 1
ATOM 1693 C CA . ARG A 1 205 ? -25.316 -8.812 57.139 1.00 85.00 205 ARG A CA 1
ATOM 1694 C C . ARG A 1 205 ? -24.032 -8.416 56.405 1.00 85.00 205 ARG A C 1
ATOM 1696 O O . ARG A 1 205 ? -24.038 -7.456 55.645 1.00 85.00 205 ARG A O 1
ATOM 1703 N N . GLU A 1 206 ? -22.968 -9.190 56.580 1.00 88.69 206 GLU A N 1
ATOM 1704 C CA . GLU A 1 206 ? -21.675 -8.988 55.918 1.00 88.69 206 GLU A CA 1
ATOM 1705 C C . GLU A 1 206 ? -21.795 -9.200 54.403 1.00 88.69 206 GLU A C 1
ATOM 1707 O O . GLU A 1 206 ? -21.170 -8.490 53.619 1.00 88.69 206 GLU A O 1
ATOM 1712 N N . HIS A 1 207 ? -22.639 -10.148 53.973 1.00 86.12 207 HIS A N 1
ATOM 1713 C CA . HIS A 1 207 ? -22.941 -10.353 52.557 1.00 86.12 207 HIS A CA 1
ATOM 1714 C C . HIS A 1 207 ? -23.643 -9.135 51.953 1.00 86.12 207 HIS A C 1
ATOM 1716 O O . HIS A 1 207 ? -23.260 -8.712 50.868 1.00 86.12 207 HIS A O 1
ATOM 1722 N N . LEU A 1 208 ? -24.628 -8.562 52.655 1.00 86.31 208 LEU A N 1
ATOM 1723 C CA . LEU A 1 208 ? -25.335 -7.357 52.211 1.00 86.31 208 LEU A CA 1
ATOM 1724 C C . LEU A 1 208 ? -24.377 -6.170 52.071 1.00 86.31 208 LEU A C 1
ATOM 1726 O O . LEU A 1 208 ? -24.418 -5.443 51.080 1.00 86.31 208 LEU A O 1
ATOM 1730 N N . GLU A 1 209 ? -23.487 -5.988 53.045 1.00 88.19 209 GLU A N 1
ATOM 1731 C CA . GLU A 1 209 ? -22.474 -4.932 53.022 1.00 88.19 209 GLU A CA 1
ATOM 1732 C C . GLU A 1 209 ? -21.487 -5.126 51.858 1.00 88.19 209 GLU A C 1
ATOM 1734 O O . GLU A 1 209 ? -21.192 -4.185 51.118 1.00 88.19 209 GLU A O 1
ATOM 1739 N N . GLY A 1 210 ? -21.050 -6.365 51.615 1.00 90.62 210 GLY A N 1
ATOM 1740 C CA . GLY A 1 210 ? -20.185 -6.723 50.490 1.00 90.62 210 GLY A CA 1
ATOM 1741 C C . GLY A 1 210 ? -20.841 -6.515 49.120 1.00 90.62 210 GLY A C 1
ATOM 1742 O O . GLY A 1 210 ? -20.225 -5.947 48.220 1.00 90.62 210 GLY A O 1
ATOM 1743 N N . THR A 1 211 ? -22.100 -6.926 48.941 1.00 89.38 211 THR A N 1
ATOM 1744 C CA . THR A 1 211 ? -22.822 -6.727 47.671 1.00 89.38 211 THR A CA 1
ATOM 1745 C C . THR A 1 211 ? -23.099 -5.253 47.409 1.00 89.38 211 THR A C 1
ATOM 1747 O O . THR A 1 211 ? -22.937 -4.794 46.280 1.00 89.38 211 THR A O 1
ATOM 1750 N N . THR A 1 212 ? -23.446 -4.500 48.453 1.00 91.56 212 THR A N 1
ATOM 1751 C CA . THR A 1 212 ? -23.685 -3.054 48.376 1.00 91.56 212 THR A CA 1
ATOM 1752 C C . THR A 1 212 ? -22.411 -2.315 47.974 1.00 91.56 212 THR A C 1
ATOM 1754 O O . THR A 1 212 ? -22.402 -1.569 46.996 1.00 91.56 212 THR A O 1
ATOM 1757 N N . THR A 1 213 ? -21.302 -2.563 48.677 1.00 93.56 213 THR A N 1
ATOM 1758 C CA . THR A 1 213 ? -20.005 -1.936 48.368 1.00 93.56 213 THR A CA 1
ATOM 1759 C C . THR A 1 213 ? -19.510 -2.301 46.968 1.00 93.56 213 THR A C 1
ATOM 1761 O O . THR A 1 213 ? -19.039 -1.425 46.240 1.00 93.56 213 THR A O 1
ATOM 1764 N N . TYR A 1 214 ? -19.676 -3.557 46.542 1.00 93.44 214 TYR A N 1
ATOM 1765 C CA . TYR A 1 214 ? -19.312 -3.988 45.193 1.00 93.44 214 TYR A CA 1
ATOM 1766 C C . TYR A 1 214 ? -20.162 -3.317 44.106 1.00 93.44 214 TYR A C 1
ATOM 1768 O O . TYR A 1 214 ? -19.616 -2.859 43.102 1.00 93.44 214 TYR A O 1
ATOM 1776 N N . ALA A 1 215 ? -21.478 -3.211 44.308 1.00 94.88 215 ALA A N 1
ATOM 1777 C CA . ALA A 1 215 ? -22.374 -2.520 43.385 1.00 94.88 215 ALA A CA 1
ATOM 1778 C C . ALA A 1 215 ? -22.003 -1.037 43.231 1.00 94.88 215 ALA A C 1
ATOM 1780 O O . ALA A 1 215 ? -21.899 -0.549 42.104 1.00 94.88 215 ALA A O 1
ATOM 1781 N N . TYR A 1 216 ? -21.711 -0.342 44.338 1.00 96.25 216 TYR A N 1
ATOM 1782 C CA . TYR A 1 216 ? -21.209 1.036 44.296 1.00 96.25 216 TYR A CA 1
ATOM 1783 C C . TYR A 1 216 ? -19.880 1.146 43.549 1.00 96.25 216 TYR A C 1
ATOM 1785 O O . TYR A 1 216 ? -19.723 2.031 42.711 1.00 96.25 216 TYR A O 1
ATOM 1793 N N . HIS A 1 217 ? -18.942 0.229 43.795 1.00 96.94 217 HIS A N 1
ATOM 1794 C CA . HIS A 1 217 ? -17.658 0.222 43.101 1.00 96.94 217 HIS A CA 1
ATOM 1795 C C . HIS A 1 217 ? -17.813 -0.005 41.588 1.00 96.94 217 HIS A C 1
ATOM 1797 O O . HIS A 1 217 ? -17.188 0.688 40.786 1.00 96.94 217 HIS A O 1
ATOM 1803 N N . GLN A 1 218 ? -18.683 -0.933 41.174 1.00 97.12 218 GLN A N 1
ATOM 1804 C CA . GLN A 1 218 ? -18.986 -1.145 39.758 1.00 97.12 218 GLN A CA 1
ATOM 1805 C C . GLN A 1 218 ? -19.656 0.079 39.135 1.00 97.12 218 GLN A C 1
ATOM 1807 O O . GLN A 1 218 ? -19.269 0.483 38.040 1.00 97.12 218 GLN A O 1
ATOM 1812 N N . ALA A 1 219 ? -20.623 0.697 39.816 1.00 97.25 219 ALA A N 1
ATOM 1813 C CA . ALA A 1 219 ? -21.259 1.917 39.334 1.00 97.25 219 ALA A CA 1
ATOM 1814 C C . ALA A 1 219 ? -20.231 3.044 39.132 1.00 97.25 219 ALA A C 1
ATOM 1816 O O . ALA A 1 219 ? -20.229 3.678 38.075 1.00 97.25 219 ALA A O 1
ATOM 1817 N N . ASP A 1 220 ? -19.316 3.232 40.084 1.00 98.00 220 ASP A N 1
ATOM 1818 C CA . ASP A 1 220 ? -18.253 4.237 40.015 1.00 98.00 220 ASP A CA 1
ATOM 1819 C C . ASP A 1 220 ? -17.298 4.008 38.831 1.00 98.00 220 ASP A C 1
ATOM 1821 O O . ASP A 1 220 ? -17.079 4.918 38.030 1.00 98.00 220 ASP A O 1
ATOM 1825 N N . ILE A 1 221 ? -16.830 2.770 38.610 1.00 97.88 221 ILE A N 1
ATOM 1826 C CA . ILE A 1 221 ? -15.999 2.426 37.438 1.00 97.88 221 ILE A CA 1
ATOM 1827 C C . ILE A 1 221 ? -16.709 2.800 36.130 1.00 97.88 221 ILE A C 1
ATOM 1829 O O . ILE A 1 221 ? -16.099 3.363 35.220 1.00 97.88 221 ILE A O 1
ATOM 1833 N N . ARG A 1 222 ? -18.005 2.492 36.010 1.00 97.81 222 ARG A N 1
ATOM 1834 C CA . ARG A 1 222 ? -18.776 2.758 34.784 1.00 97.81 222 ARG A CA 1
ATOM 1835 C C . ARG A 1 222 ? -18.997 4.252 34.575 1.00 97.81 222 ARG A C 1
ATOM 1837 O O . ARG A 1 222 ? -18.912 4.721 33.441 1.00 97.81 222 ARG A O 1
ATOM 1844 N N . LEU A 1 223 ? -19.219 5.011 35.645 1.00 98.06 223 LEU A N 1
ATOM 1845 C CA . LEU A 1 223 ? -19.281 6.471 35.584 1.00 98.06 223 LEU A CA 1
ATOM 1846 C C . LEU A 1 223 ? -17.922 7.079 35.210 1.00 98.06 223 LEU A C 1
ATOM 1848 O O . LEU A 1 223 ? -17.880 7.968 34.363 1.00 98.06 223 LEU A O 1
ATOM 1852 N N . SER A 1 224 ? -16.819 6.554 35.743 1.00 98.00 224 SER A N 1
ATOM 1853 C CA . SER A 1 224 ? -15.462 6.966 35.365 1.00 98.00 224 SER A CA 1
ATOM 1854 C C . SER A 1 224 ? -15.184 6.720 33.876 1.00 98.00 224 SER A C 1
ATOM 1856 O O . SER A 1 224 ? -14.754 7.630 33.166 1.00 98.00 224 SER A O 1
ATOM 1858 N N . MET A 1 225 ? -15.543 5.539 33.352 1.00 97.75 225 MET A N 1
ATOM 1859 C CA . MET A 1 225 ? -15.468 5.238 31.913 1.00 97.75 225 MET A CA 1
ATOM 1860 C C . MET A 1 225 ? -16.304 6.216 31.077 1.00 97.75 225 MET A C 1
ATOM 1862 O O . MET A 1 225 ? -15.851 6.675 30.030 1.00 97.75 225 MET A O 1
ATOM 1866 N N . ARG A 1 226 ? -17.507 6.576 31.545 1.00 97.69 226 ARG A N 1
ATOM 1867 C CA . ARG A 1 226 ? -18.371 7.561 30.879 1.00 97.69 226 ARG A CA 1
ATOM 1868 C C . ARG A 1 226 ? -17.702 8.930 30.772 1.00 97.69 226 ARG A C 1
ATOM 1870 O O . ARG A 1 226 ? -17.726 9.524 29.694 1.00 97.69 226 ARG A O 1
ATOM 1877 N N . GLU A 1 227 ? -17.145 9.440 31.868 1.00 97.69 227 GLU A N 1
ATOM 1878 C CA . GLU A 1 227 ? -16.478 10.747 31.869 1.00 97.69 227 GLU A CA 1
ATOM 1879 C C . GLU A 1 227 ? -15.190 10.722 31.040 1.00 97.69 227 GLU A C 1
ATOM 1881 O O . GLU A 1 227 ? -14.932 11.663 30.292 1.00 97.69 227 GLU A O 1
ATOM 1886 N N . HIS A 1 228 ? -14.444 9.614 31.064 1.00 97.31 228 HIS A N 1
ATOM 1887 C CA . HIS A 1 228 ? -13.291 9.428 30.186 1.00 97.31 228 HIS A CA 1
ATOM 1888 C C . HIS A 1 228 ? -13.681 9.460 28.699 1.00 97.31 228 HIS A C 1
ATOM 1890 O O . HIS A 1 228 ? -13.069 10.177 27.907 1.00 97.31 228 HIS A O 1
ATOM 1896 N N . CYS A 1 229 ? -14.744 8.750 28.305 1.00 96.31 229 CYS A N 1
ATOM 1897 C CA . CYS A 1 229 ? -15.271 8.817 26.941 1.00 96.31 229 CYS A CA 1
ATOM 1898 C C . CYS A 1 229 ? -15.660 10.251 26.554 1.00 96.31 229 CYS A C 1
ATOM 1900 O O . CYS A 1 229 ? -15.307 10.709 25.471 1.00 96.31 229 CYS A O 1
ATOM 1902 N N . ARG A 1 230 ? -16.327 10.996 27.445 1.00 95.56 230 ARG A N 1
ATOM 1903 C CA . ARG A 1 230 ? -16.673 12.408 27.205 1.00 95.56 230 ARG A CA 1
ATOM 1904 C C . ARG A 1 230 ? -15.441 13.285 26.996 1.00 95.56 230 ARG A C 1
ATOM 1906 O O . ARG A 1 230 ? -15.447 14.102 26.080 1.00 95.56 230 ARG A O 1
ATOM 1913 N N . SER A 1 231 ? -14.393 13.112 27.803 1.00 95.81 231 SER A N 1
ATOM 1914 C CA . SER A 1 231 ? -13.171 13.910 27.666 1.00 95.81 231 SER A CA 1
ATOM 1915 C C . SER A 1 231 ? -12.418 13.588 26.378 1.00 95.81 231 SER A C 1
ATOM 1917 O O . SER A 1 231 ? -11.962 14.496 25.690 1.00 95.81 231 SER A O 1
ATOM 1919 N N . VAL A 1 232 ? -12.307 12.306 26.014 1.00 95.50 232 VAL A N 1
ATOM 1920 C CA . VAL A 1 232 ? -11.592 11.889 24.797 1.00 95.50 232 VAL A CA 1
ATOM 1921 C C . VAL A 1 232 ? -12.359 12.300 23.537 1.00 95.50 232 VAL A C 1
ATOM 1923 O O . VAL A 1 232 ? -11.748 12.709 22.554 1.00 95.50 232 VAL A O 1
ATOM 1926 N N . TRP A 1 233 ? -13.693 12.247 23.558 1.00 95.50 233 TRP A N 1
ATOM 1927 C CA . TRP A 1 233 ? -14.518 12.494 22.370 1.00 95.50 233 TRP A CA 1
ATOM 1928 C C . TRP A 1 233 ? -14.943 13.951 22.164 1.00 95.50 233 TRP A C 1
ATOM 1930 O O . TRP A 1 233 ? -15.596 14.245 21.165 1.00 95.50 233 TRP A O 1
ATOM 1940 N N . HIS A 1 234 ? -14.558 14.881 23.045 1.00 91.44 234 HIS A N 1
ATOM 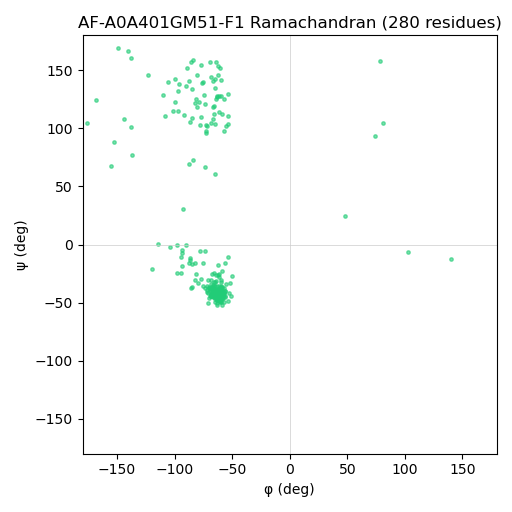1941 C CA . HIS A 1 234 ? -15.017 16.275 22.968 1.00 91.44 234 HIS A CA 1
ATOM 1942 C C . HIS A 1 234 ? -14.650 16.990 21.650 1.00 91.44 234 HIS A C 1
ATOM 1944 O O . HIS A 1 234 ? -15.429 17.811 21.172 1.00 91.44 234 HIS A O 1
ATOM 1950 N N . CYS A 1 235 ? -13.506 16.657 21.036 1.00 90.12 235 CYS A N 1
ATOM 1951 C CA . CYS A 1 235 ? -13.054 17.251 19.770 1.00 90.12 235 CYS A CA 1
ATOM 1952 C C . CYS A 1 235 ? -13.627 16.581 18.516 1.00 90.12 235 CYS A C 1
ATOM 1954 O O . CYS A 1 235 ? -13.559 17.162 17.433 1.00 90.12 235 CYS A O 1
ATOM 1956 N N . VAL A 1 236 ? -14.167 15.364 18.623 1.00 90.25 236 VAL A N 1
ATOM 1957 C CA . VAL A 1 236 ? -14.551 14.574 17.442 1.00 90.25 236 VAL A CA 1
ATOM 1958 C C . VAL A 1 236 ? -15.624 15.266 16.590 1.00 90.25 236 VAL A C 1
ATOM 1960 O O . VAL A 1 236 ? -15.455 15.298 15.371 1.00 90.25 236 VAL A O 1
ATOM 1963 N N . PRO A 1 237 ? -16.680 15.884 17.161 1.00 87.31 237 PRO A N 1
ATOM 1964 C CA . PRO A 1 237 ? -17.659 16.623 16.364 1.00 87.31 237 PRO A CA 1
ATOM 1965 C C . PRO A 1 237 ? -17.037 17.748 15.526 1.00 87.31 237 PRO A C 1
ATOM 1967 O O . PRO A 1 237 ? -17.434 17.941 14.380 1.00 87.31 237 PRO A O 1
ATOM 1970 N N . ALA A 1 238 ? -16.034 18.450 16.064 1.00 86.88 238 ALA A N 1
ATOM 1971 C CA . ALA A 1 238 ? -15.337 19.513 15.345 1.00 86.88 238 ALA A CA 1
ATOM 1972 C C . ALA A 1 238 ? -14.496 18.958 14.182 1.00 86.88 238 ALA A C 1
ATOM 1974 O O . ALA A 1 238 ? -14.491 19.538 13.100 1.00 86.88 238 ALA A O 1
ATOM 1975 N N . TRP A 1 239 ? -13.833 17.810 14.367 1.00 87.38 239 TRP A N 1
ATOM 1976 C CA . TRP A 1 239 ? -13.092 17.139 13.289 1.00 87.38 239 TRP A CA 1
ATOM 1977 C C . TRP A 1 239 ? -14.005 16.628 12.173 1.00 87.38 239 TRP A C 1
ATOM 1979 O O . TRP A 1 239 ? -13.663 16.758 11.000 1.00 87.38 239 TRP A O 1
ATOM 1989 N N . LEU A 1 240 ? -15.177 16.092 12.521 1.00 86.00 240 LEU A N 1
ATOM 1990 C CA . LEU A 1 240 ? -16.166 15.638 11.540 1.00 86.00 240 LEU A CA 1
ATOM 1991 C C . LEU A 1 240 ? -16.760 16.806 10.741 1.00 86.00 240 LEU A C 1
ATOM 1993 O O . LEU A 1 240 ? -16.962 16.671 9.539 1.00 86.00 240 LEU A O 1
ATOM 1997 N N . GLN A 1 241 ? -16.994 17.959 11.378 1.00 82.50 241 GLN A N 1
ATOM 1998 C CA . GLN A 1 241 ? -17.448 19.174 10.690 1.00 82.50 241 GLN A CA 1
ATOM 1999 C C . GLN A 1 241 ? -16.372 19.750 9.765 1.00 82.50 241 GLN A C 1
ATOM 2001 O O . GLN A 1 241 ? -16.671 20.063 8.620 1.00 82.50 241 GLN A O 1
ATOM 2006 N N . ALA A 1 242 ? -15.115 19.817 10.217 1.00 79.56 242 ALA A N 1
ATOM 2007 C CA . ALA A 1 242 ? -13.998 20.288 9.395 1.00 79.56 242 ALA A CA 1
ATOM 2008 C C . ALA A 1 242 ? -13.719 19.388 8.172 1.00 79.56 242 ALA A C 1
ATOM 2010 O O . ALA A 1 242 ? -13.190 19.861 7.171 1.00 79.56 242 ALA A O 1
ATOM 2011 N N . GLY A 1 243 ? -14.063 18.097 8.244 1.00 66.88 243 GLY A N 1
ATOM 2012 C CA . GLY A 1 243 ? -13.969 17.163 7.117 1.00 66.88 243 GLY A CA 1
ATOM 2013 C C . GLY A 1 243 ? -15.198 17.130 6.197 1.00 66.88 243 GLY A C 1
ATOM 2014 O O . GLY A 1 243 ? -15.121 16.540 5.122 1.00 66.88 243 GLY A O 1
ATOM 2015 N N . GLY A 1 244 ? -16.319 17.739 6.601 1.00 58.22 244 GLY A N 1
ATOM 2016 C CA . GLY A 1 244 ? -17.607 17.675 5.898 1.00 58.22 244 GLY A CA 1
ATOM 2017 C C . GLY A 1 244 ? -17.709 18.530 4.631 1.00 58.22 244 GLY A C 1
ATOM 2018 O O . GLY A 1 244 ? -18.587 18.279 3.811 1.00 58.22 244 GLY A O 1
ATOM 2019 N N . ASP A 1 245 ? -16.796 19.485 4.430 1.00 49.66 245 ASP A N 1
ATOM 2020 C CA . ASP A 1 245 ? -16.782 20.357 3.244 1.00 49.66 245 ASP A CA 1
ATOM 2021 C C . ASP A 1 245 ? -16.216 19.668 1.984 1.00 49.66 245 ASP A C 1
ATOM 2023 O O . ASP A 1 245 ? -16.278 20.221 0.886 1.00 49.66 245 ASP A O 1
ATOM 2027 N N . VAL A 1 246 ? -15.707 18.433 2.099 1.00 49.50 246 VAL A N 1
ATOM 2028 C CA . VAL A 1 246 ? -15.316 17.609 0.944 1.00 49.50 246 VAL A CA 1
ATOM 2029 C C . VAL A 1 246 ? -16.554 16.890 0.405 1.00 49.50 246 VAL A C 1
ATOM 2031 O O . VAL A 1 246 ? -16.735 15.683 0.564 1.00 49.50 246 VAL A O 1
ATOM 2034 N N . SER A 1 247 ? -17.435 17.649 -0.242 1.00 44.69 247 SER A N 1
ATOM 2035 C CA . SER A 1 247 ? -18.426 17.075 -1.149 1.00 44.69 247 SER A CA 1
ATOM 2036 C C . SER A 1 247 ? -17.680 16.534 -2.369 1.00 44.69 247 SER A C 1
ATOM 2038 O O . SER A 1 247 ? -17.170 17.272 -3.205 1.00 44.69 247 SER A O 1
ATOM 2040 N N . ILE A 1 248 ? -17.534 15.212 -2.448 1.00 48.72 248 ILE A N 1
ATOM 2041 C CA . ILE A 1 248 ? -17.160 14.572 -3.707 1.00 48.72 248 ILE A CA 1
ATOM 2042 C C . ILE A 1 248 ? -18.415 14.664 -4.573 1.00 48.72 248 ILE A C 1
ATOM 2044 O O . ILE A 1 248 ? -19.325 13.853 -4.403 1.00 48.72 248 ILE A O 1
ATOM 2048 N N . ASP A 1 249 ? -18.488 15.681 -5.434 1.00 39.12 249 ASP A N 1
ATOM 2049 C CA . ASP A 1 249 ? -19.548 15.811 -6.435 1.00 39.12 249 ASP A CA 1
ATOM 2050 C C . ASP A 1 249 ? -19.607 14.517 -7.256 1.00 39.12 249 ASP A C 1
ATOM 2052 O O . ASP A 1 249 ? -18.746 14.233 -8.092 1.00 39.12 249 ASP A O 1
ATOM 2056 N N . ALA A 1 250 ? -20.612 13.695 -6.961 1.00 48.16 250 ALA A N 1
ATOM 2057 C CA . ALA A 1 250 ? -20.758 12.345 -7.488 1.00 48.16 250 ALA A CA 1
ATOM 2058 C C . ALA A 1 250 ? -21.198 12.305 -8.965 1.00 48.16 250 ALA A C 1
ATOM 2060 O O . ALA A 1 250 ? -21.196 11.225 -9.549 1.00 48.16 250 ALA A O 1
ATOM 2061 N N . ASP A 1 251 ? -21.503 13.457 -9.576 1.00 44.03 251 ASP A N 1
ATOM 2062 C CA . ASP A 1 251 ? -22.202 13.534 -10.868 1.00 44.03 251 ASP A CA 1
ATOM 2063 C C . ASP A 1 251 ? -21.381 14.116 -12.031 1.00 44.03 251 ASP A C 1
ATOM 2065 O O . ASP A 1 251 ? -21.885 14.209 -13.148 1.00 44.03 251 ASP A O 1
ATOM 2069 N N . SER A 1 252 ? -20.115 14.499 -11.840 1.00 42.59 252 SER A N 1
ATOM 2070 C CA . SER A 1 252 ? -19.435 15.279 -12.890 1.00 42.59 252 SER A CA 1
ATOM 2071 C C . SER A 1 252 ? -18.746 14.477 -13.998 1.00 42.59 252 SER A C 1
ATOM 2073 O O . SER A 1 252 ? -18.423 15.074 -15.020 1.00 42.59 252 SER A O 1
ATOM 2075 N N . VAL A 1 253 ? -18.535 13.158 -13.885 1.00 49.88 253 VAL A N 1
ATOM 2076 C CA . VAL A 1 253 ? -18.058 12.349 -15.029 1.00 49.88 253 VAL A CA 1
ATOM 2077 C C . VAL A 1 253 ? -18.527 10.900 -14.892 1.00 49.88 253 VAL A C 1
ATOM 2079 O O . VAL A 1 253 ? -17.822 10.050 -14.352 1.00 49.88 253 VAL A O 1
ATOM 2082 N N . GLU A 1 254 ? -19.716 10.597 -15.403 1.00 32.78 254 GLU A N 1
ATOM 2083 C CA . GLU A 1 254 ? -20.069 9.226 -15.769 1.00 32.78 254 GLU A CA 1
ATOM 2084 C C . GLU A 1 254 ? -19.359 8.929 -17.106 1.00 32.78 254 GLU A C 1
ATOM 2086 O O . GLU A 1 254 ? -19.691 9.553 -18.119 1.00 32.78 254 GLU A O 1
ATOM 2091 N N . PRO A 1 255 ? -18.328 8.062 -17.165 1.00 35.94 255 PRO A N 1
ATOM 2092 C CA . PRO A 1 255 ? -17.761 7.678 -18.446 1.00 35.94 255 PRO A CA 1
ATOM 2093 C C . PRO A 1 255 ? -18.839 6.889 -19.187 1.00 35.94 255 PRO A C 1
ATOM 2095 O O . PRO A 1 255 ? -19.214 5.797 -18.766 1.00 35.94 255 PRO A O 1
ATOM 2098 N N . THR A 1 256 ? -19.366 7.457 -20.271 1.00 33.53 256 THR A N 1
ATOM 2099 C CA . THR A 1 256 ? -20.292 6.775 -21.174 1.00 33.53 256 THR A CA 1
ATOM 2100 C C . THR A 1 256 ? -19.621 5.508 -21.701 1.00 33.53 256 THR A C 1
ATOM 2102 O O . THR A 1 256 ? -18.822 5.550 -22.635 1.00 33.53 256 THR A O 1
ATOM 2105 N N . ILE A 1 257 ? -19.927 4.368 -21.086 1.00 38.88 257 ILE A N 1
ATOM 2106 C CA . ILE A 1 257 ? -19.579 3.055 -21.617 1.00 38.88 257 ILE A CA 1
ATOM 2107 C C . ILE A 1 257 ? -20.525 2.838 -22.798 1.00 38.88 257 ILE A C 1
ATOM 2109 O O . ILE A 1 257 ? -21.711 2.581 -22.607 1.00 38.88 257 ILE A O 1
ATOM 2113 N N . GLN A 1 258 ? -20.025 3.010 -24.024 1.00 38.47 258 GLN A N 1
ATOM 2114 C CA . GLN A 1 258 ? -20.766 2.614 -25.219 1.00 38.47 258 GLN A CA 1
ATOM 2115 C C . GLN A 1 258 ? -21.000 1.104 -25.1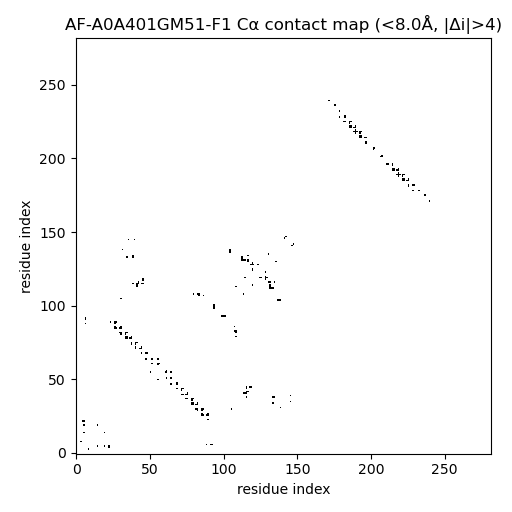70 1.00 38.47 258 GLN A C 1
ATOM 2117 O O . GLN A 1 258 ? -20.059 0.312 -25.227 1.00 38.47 258 GLN A O 1
ATOM 2122 N N . GLU A 1 259 ? -22.266 0.721 -25.046 1.00 39.31 259 GLU A N 1
ATOM 2123 C CA . GLU A 1 259 ? -22.711 -0.662 -25.137 1.00 39.31 259 GLU A CA 1
ATOM 2124 C C . GLU A 1 259 ? -22.340 -1.214 -26.530 1.00 39.31 259 GLU A C 1
ATOM 2126 O O . GLU A 1 259 ? -22.623 -0.560 -27.542 1.00 39.31 259 GLU A O 1
ATOM 2131 N N . PRO A 1 260 ? -21.657 -2.370 -26.629 1.00 39.69 260 PRO A N 1
ATOM 2132 C CA . PRO A 1 260 ? -21.321 -2.948 -27.923 1.00 39.69 260 PRO A CA 1
ATOM 2133 C C . PRO A 1 260 ? -22.604 -3.353 -28.673 1.00 39.69 260 PRO A C 1
ATOM 2135 O O . PRO A 1 260 ? -23.552 -3.836 -28.049 1.00 39.69 260 PRO A O 1
ATOM 2138 N N . PRO A 1 261 ? -22.657 -3.179 -30.007 1.00 46.34 261 PRO A N 1
ATOM 2139 C CA . PRO A 1 261 ? -23.861 -3.448 -30.783 1.00 46.34 261 PRO A CA 1
ATOM 2140 C C . PRO A 1 261 ? -24.262 -4.931 -30.701 1.00 46.34 261 PRO A C 1
ATOM 2142 O O . PRO A 1 261 ? -23.384 -5.800 -30.652 1.00 46.34 261 PRO A O 1
ATOM 2145 N N . PRO A 1 262 ? -25.573 -5.238 -30.718 1.00 38.72 262 PRO A N 1
ATOM 2146 C CA . PRO A 1 262 ? -26.065 -6.598 -30.557 1.00 38.72 262 PRO A CA 1
ATOM 2147 C C . PRO A 1 262 ? -25.558 -7.500 -31.685 1.00 38.72 262 PRO A C 1
ATOM 2149 O O . PRO A 1 262 ? -25.694 -7.202 -32.874 1.00 38.72 262 PRO A O 1
ATOM 2152 N N . MET A 1 263 ? -24.957 -8.617 -31.278 1.00 35.56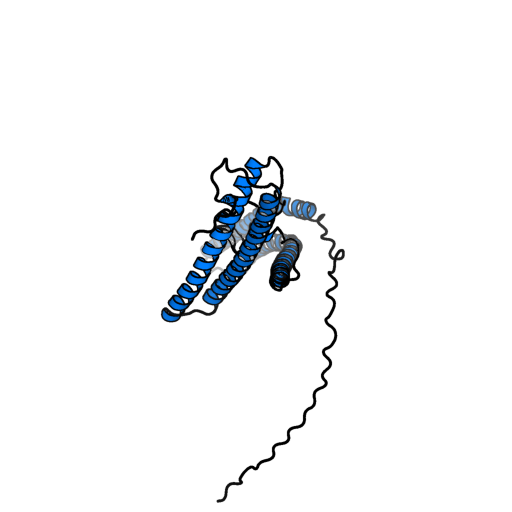 263 MET A N 1
ATOM 2153 C CA . MET A 1 263 ? -24.463 -9.672 -32.153 1.00 35.56 263 MET A CA 1
ATOM 2154 C C . MET A 1 263 ? -25.664 -10.333 -32.843 1.00 35.56 263 MET A C 1
ATOM 2156 O O . MET A 1 263 ? -26.568 -10.851 -32.192 1.00 35.56 263 MET A O 1
ATOM 2160 N N . ASN A 1 264 ? -25.705 -10.243 -34.170 1.00 39.94 264 ASN A N 1
ATOM 2161 C CA . ASN A 1 264 ? -26.802 -10.741 -34.988 1.00 39.94 264 ASN A CA 1
ATOM 2162 C C . ASN A 1 264 ? -26.675 -12.272 -35.117 1.00 39.94 264 ASN A C 1
ATOM 2164 O O . ASN A 1 264 ? -25.832 -12.764 -35.870 1.00 39.94 264 ASN A O 1
ATOM 2168 N N . ASP A 1 265 ? -27.491 -13.024 -34.378 1.00 39.34 265 ASP A N 1
ATOM 2169 C CA . ASP A 1 265 ? -27.567 -14.482 -34.494 1.00 39.34 265 ASP A CA 1
ATOM 2170 C C . ASP A 1 265 ? -28.289 -14.859 -35.794 1.00 39.34 265 ASP A C 1
ATOM 2172 O O . ASP A 1 265 ? -29.514 -14.865 -35.901 1.00 39.34 265 ASP A O 1
ATOM 2176 N N . SER A 1 266 ? -27.512 -15.159 -36.831 1.00 40.84 266 SER A N 1
ATOM 2177 C CA . SER A 1 266 ? -28.007 -15.711 -38.094 1.00 40.84 266 SER A CA 1
ATOM 2178 C C . SER A 1 266 ? -27.085 -16.827 -38.570 1.00 40.84 266 SER A C 1
ATOM 2180 O O . SER A 1 266 ? -26.288 -16.642 -39.484 1.00 40.84 266 SER A O 1
ATOM 2182 N N . ALA A 1 267 ? -27.194 -18.002 -37.952 1.00 36.03 267 ALA A N 1
ATOM 2183 C CA . ALA A 1 267 ? -26.685 -19.248 -38.524 1.00 36.03 267 ALA A CA 1
ATOM 2184 C C . ALA A 1 267 ? -27.438 -20.462 -37.957 1.00 36.03 267 ALA A C 1
ATOM 2186 O O . ALA A 1 267 ? -26.883 -21.296 -37.245 1.00 36.03 267 ALA A O 1
ATOM 2187 N N . SER A 1 268 ? -28.722 -20.594 -38.296 1.00 36.31 268 SER A N 1
ATOM 2188 C CA . SER A 1 268 ? -29.401 -21.889 -38.232 1.00 36.31 268 SER A CA 1
ATOM 2189 C C . SER A 1 268 ? -28.868 -22.770 -39.364 1.00 36.31 268 SER A C 1
ATOM 2191 O O . SER A 1 268 ? -29.261 -22.607 -40.514 1.00 36.31 268 SER A O 1
ATOM 2193 N N . THR A 1 269 ? -27.968 -23.704 -39.052 1.00 35.28 269 THR A N 1
ATOM 2194 C CA . THR A 1 269 ? -27.678 -24.848 -39.929 1.00 35.28 269 THR A CA 1
ATOM 2195 C C . THR A 1 269 ? -28.247 -26.101 -39.282 1.00 35.28 269 THR A C 1
ATOM 2197 O O . THR A 1 269 ? -27.790 -26.555 -38.237 1.00 35.28 269 THR A O 1
ATOM 2200 N N . SER A 1 270 ? -29.289 -26.632 -39.913 1.00 39.91 270 SER A N 1
ATOM 2201 C CA . SER A 1 270 ? -29.920 -27.910 -39.615 1.00 39.91 270 SER A CA 1
ATOM 2202 C C . SER A 1 270 ? -28.956 -29.076 -39.844 1.00 39.91 270 SER A C 1
ATOM 2204 O O . SER A 1 270 ? -28.452 -29.245 -40.953 1.00 39.91 270 SER A O 1
ATOM 2206 N N . ALA A 1 271 ? -28.794 -29.940 -38.847 1.00 38.06 271 ALA A N 1
ATOM 2207 C CA . ALA A 1 271 ? -28.304 -31.299 -39.039 1.00 38.06 271 ALA A CA 1
ATOM 2208 C C . ALA A 1 271 ? -29.149 -32.232 -38.166 1.00 38.06 271 ALA A C 1
ATOM 2210 O O . ALA A 1 271 ? -28.991 -32.286 -36.948 1.00 38.06 271 ALA A O 1
ATOM 2211 N N . GLY A 1 272 ? -30.108 -32.912 -38.796 1.00 39.88 272 GLY A N 1
ATOM 2212 C CA . GLY A 1 272 ? -30.844 -34.002 -38.170 1.00 39.88 272 GLY A CA 1
ATOM 2213 C C . GLY A 1 272 ? -29.974 -35.253 -38.101 1.00 39.88 272 GLY A C 1
ATOM 2214 O O . GLY A 1 272 ? -29.276 -35.573 -39.062 1.00 39.88 272 GLY A O 1
ATOM 2215 N N . LEU A 1 273 ? -30.050 -35.980 -36.988 1.00 37.06 273 LEU A N 1
ATOM 2216 C CA . LEU A 1 273 ? -29.609 -37.368 -36.925 1.00 37.06 273 LEU A CA 1
ATOM 2217 C C . LEU A 1 273 ? -30.542 -38.160 -36.001 1.00 37.06 273 LEU A C 1
ATOM 2219 O O . LEU A 1 273 ? -30.553 -37.991 -34.784 1.00 37.06 273 LEU A O 1
ATOM 2223 N N . SER A 1 274 ? -31.353 -39.006 -36.629 1.00 39.31 274 SER A N 1
ATOM 2224 C CA . SER A 1 274 ? -32.208 -40.021 -36.017 1.00 39.31 274 SER A CA 1
ATOM 2225 C C . SER A 1 274 ? -31.410 -41.301 -35.780 1.00 39.31 274 SER A C 1
ATOM 2227 O O . SER A 1 274 ? -30.767 -41.758 -36.721 1.00 39.31 274 SER A O 1
ATOM 2229 N N . THR A 1 275 ? -31.501 -41.926 -34.599 1.00 37.16 275 THR A N 1
ATOM 2230 C CA . THR A 1 275 ? -31.471 -43.402 -34.387 1.00 37.16 275 THR A CA 1
ATOM 2231 C C . THR A 1 275 ? -31.694 -43.711 -32.894 1.00 37.16 275 THR A C 1
ATOM 2233 O O . THR A 1 275 ? -30.937 -43.271 -32.040 1.00 37.16 275 THR A O 1
ATOM 2236 N N . SER A 1 276 ? -32.889 -44.184 -32.523 1.00 37.75 276 SER A N 1
ATOM 2237 C CA . SER A 1 276 ? -33.266 -45.591 -32.255 1.00 37.75 276 SER A CA 1
ATOM 2238 C C . SER A 1 276 ? -32.886 -46.107 -30.855 1.00 37.75 276 SER A C 1
ATOM 2240 O O . SER A 1 276 ? -31.740 -46.460 -30.592 1.00 37.75 276 SER A O 1
ATOM 2242 N N . VAL A 1 277 ? -33.897 -46.206 -29.988 1.00 48.06 277 VAL A N 1
ATOM 2243 C CA . VAL A 1 277 ? -33.881 -46.875 -28.674 1.00 48.06 277 VAL A CA 1
ATOM 2244 C C . VAL A 1 277 ? -34.302 -48.342 -28.855 1.00 48.06 277 VAL A C 1
ATOM 2246 O O . VAL A 1 277 ? -35.294 -48.565 -29.552 1.00 48.06 277 VAL A O 1
ATOM 2249 N N . PRO A 1 278 ? -33.646 -49.342 -28.232 1.00 51.81 278 PRO A N 1
ATOM 2250 C CA . PRO A 1 278 ? -34.184 -50.692 -28.159 1.00 51.81 278 PRO A CA 1
ATOM 2251 C C . PRO A 1 278 ? -34.906 -50.950 -26.826 1.00 51.81 278 PRO A C 1
ATOM 2253 O O . PRO A 1 278 ? -34.408 -50.660 -25.739 1.00 51.81 278 PRO A O 1
ATOM 2256 N N . THR A 1 279 ? -36.100 -51.519 -26.955 1.00 49.09 279 THR A N 1
ATOM 2257 C CA . THR A 1 279 ? -36.986 -52.067 -25.919 1.00 49.09 279 THR A CA 1
ATOM 2258 C C . THR A 1 279 ? -36.387 -53.337 -25.291 1.00 49.09 279 THR A C 1
ATOM 2260 O O . THR A 1 279 ? -35.803 -54.132 -26.029 1.00 49.09 279 THR A O 1
ATOM 2263 N N . PRO A 1 280 ? -36.557 -53.608 -23.982 1.00 50.34 280 PRO A N 1
ATOM 2264 C CA . PRO A 1 280 ? -36.160 -54.884 -23.398 1.00 50.34 280 PRO A CA 1
ATOM 2265 C C . PRO A 1 280 ? -37.294 -55.917 -23.511 1.00 50.34 280 PRO A C 1
ATOM 2267 O O . PRO A 1 280 ? -38.467 -55.591 -23.326 1.00 50.34 280 PRO A O 1
ATOM 2270 N N . ALA A 1 281 ? -36.927 -57.163 -23.809 1.00 53.00 281 ALA A N 1
ATOM 2271 C CA . ALA A 1 281 ? -37.797 -58.331 -23.723 1.00 53.00 281 ALA A CA 1
ATOM 2272 C C . ALA A 1 281 ? -37.518 -59.103 -22.421 1.00 53.00 281 ALA A C 1
ATOM 2274 O O . ALA A 1 281 ? -36.366 -59.161 -21.996 1.00 53.00 281 ALA A O 1
ATOM 2275 N N . HIS A 1 282 ? -38.614 -59.622 -21.854 1.00 49.00 282 HIS A N 1
ATOM 2276 C CA . HIS A 1 282 ? -38.811 -60.613 -20.782 1.00 49.00 282 HIS A CA 1
ATOM 2277 C C . HIS A 1 282 ? -37.607 -61.191 -20.029 1.00 49.00 282 HIS A C 1
ATOM 2279 O O . HIS A 1 282 ? -36.736 -61.818 -20.668 1.00 49.00 282 HIS A O 1
#

Radius of gyration: 34.43 Å; Cα contacts (8 Å, |Δi|>4): 139; chains: 1; bounding box: 74×81×97 Å

Solvent-accessible surface area (backbone atoms only — not comparable to full-atom values): 17132 Å² total; per-residue (Å²): 134,88,84,77,52,78,81,72,52,70,95,81,69,92,68,62,71,68,58,52,54,50,49,50,54,50,35,51,49,49,29,51,55,22,49,54,52,28,53,52,39,33,50,54,47,51,50,51,50,55,46,41,77,75,70,53,65,62,72,72,48,43,53,53,51,51,53,54,50,49,56,44,50,53,48,36,54,53,24,50,53,48,24,50,54,26,49,52,43,51,52,64,45,40,71,74,65,78,47,91,78,66,61,94,73,70,74,90,84,49,79,86,47,73,62,32,87,87,56,52,62,96,88,50,52,91,89,65,56,72,76,37,66,81,75,74,47,77,76,90,82,66,102,40,74,67,49,58,51,50,51,50,54,52,49,50,52,48,52,53,50,50,54,46,52,53,50,50,52,50,49,63,66,46,46,65,57,51,53,52,48,53,41,48,46,26,57,48,53,20,47,53,34,55,62,45,56,84,70,59,87,60,92,43,74,68,50,42,51,51,51,42,53,48,24,52,52,53,20,50,54,29,46,51,52,29,54,50,51,52,65,72,49,65,58,49,65,59,55,54,55,73,58,58,78,70,71,77,74,88,75,84,76,78,81,82,75,78,77,78,78,83,81,80,90,80,80,91,77,90,78,90,83,89,83,87,85,86,82,87,79,136

Nearest PDB structures (foldseek):
  2f1m-assembly1_B  TM=5.856E-01  e=5.526E+00  Escherichia coli
  2f1m-assembly2_D  TM=5.736E-01  e=8.201E+00  Escherichia coli
  8otz-assembly1_DS  TM=2.809E-01  e=7.430E+00  Bos taurus
  6pam-assembly4_H  TM=1.912E-01  e=4.536E+00  Novosphingobium aromaticivorans DSM 12444

Organism: NCBI:txid139825

pLDDT: mean 77.03, std 18.72, range [32.78, 98.06]

Sequence (282 aa):
MVLYLPSELPSGTLCDPRVQRYELRLRTAQAYDALDELRRHLRVHAHLYKFKDRFVHGQRYLTRAKTVIARVQDKINADAARYHRAYSAINSWATLLHEPLMPNDLGPLQGEDVHGMTDGMLGETQSQKTLSWIWRRHGVGSSSVTDNTVHEELHVEWCNARARAYRWMEECRQLPEEMRRVISFYGWIARWWLELIDTIPARSREHLEGTTTYAYHQADIRLSMREHCRSVWHCVPAWLQAGGDVSIDADSVEPTIQEPPPMNDSASTSAGLSTSVPTPAH

Foldseek 3Di:
DDDDQPLNDPDPDDDDVVSVVVLLVVLVVQLLVLLLQLLVLQVVLVVLVVCCVPPQDDDVSNVVSVVVSVVSVVSNVVSLVSNVVSVVSNVVVCVVPVDPPDDPLDDDDDPVLRHHQQDAPDPDDSVRRDHRSSLVGDDPDDPDPSVVVSVVVVVVVVVVVVVVVVVVVVCLVCVVVVLVVLLVVLQVVLVVLQVVLPVDDAPDPVRSVVSNVVSNVSSVVSVVVSVVSCVVCVCSVVVSVVVVVPPPPPPDDDPPPPDPDDDDPPDPDDDDDDDDDDDDDD